Protein AF-A0A2T7C7E3-F1 (afdb_monomer_lite)

Radius of gyration: 29.99 Å; chains: 1; bounding box: 92×59×77 Å

pLDDT: mean 74.8, std 21.75, range [28.34, 97.62]

Organism: NCBI:txid1504633

Sequence (245 aa):
MVKMVKMLQTGQTSFDSYLNELGKYYRGESRYNRLRNGQIAAVQDFQEPYPTPASTESLGLAFMELLNRYVYPQIQGRAKFTLQFKLKTDDDITDITLTKAIMLTYADGTLIPKELIFQEIYKAVMAQAENYGDSEVLAVCVRSYSDGCLDMNIVRFPTKEESDLSIKNTFYKYYQINNLKDASWSKNQTKKARYNTYITKDTQVLKNKTKFMVADLETIPYKIGENDENKRHSERKACGLRSPE

Foldseek 3Di:
DVPVLVCVVVVNDDPVVLVVVLVQFFDDDKDKDDDPAQKIKIKTFGDPVFDFLLVLVSLLLQVLLRCQQPNVLWADAWKWKWKWFQWDDPPDTDIDTQDDIGTQADNRRHGDQVLVVSVVSSVSSVVVCVVGVPIGGRMMMMMMGHNGTDDPVPGDGDDPVRSSVVSSVSVVVNSVVVVVVVPDVPPPCPPPDPDDPDDDDDPDDDDDDDDDDDDDPDDDDDDDDDDDDDDDDDDDDDDDDDDDD

Structure (mmCIF, N/CA/C/O backbone):
data_AF-A0A2T7C7E3-F1
#
_entry.id   AF-A0A2T7C7E3-F1
#
loop_
_atom_site.group_PDB
_atom_site.id
_atom_site.type_symbol
_atom_site.label_atom_id
_atom_site.label_alt_id
_atom_site.label_comp_id
_atom_site.label_asym_id
_atom_site.label_entity_id
_atom_site.label_seq_id
_atom_site.pdbx_PDB_ins_code
_atom_site.Cartn_x
_atom_site.Cartn_y
_atom_site.Cartn_z
_atom_site.occupancy
_atom_site.B_iso_or_equiv
_atom_site.auth_seq_id
_atom_site.auth_comp_id
_atom_site.auth_asym_id
_atom_site.auth_atom_id
_atom_site.pdbx_PDB_model_num
ATOM 1 N N . MET A 1 1 ? 15.070 -3.975 3.755 1.00 50.47 1 MET A N 1
ATOM 2 C CA . MET A 1 1 ? 15.102 -3.898 5.231 1.00 50.47 1 MET A CA 1
ATOM 3 C C . MET A 1 1 ? 16.477 -3.492 5.749 1.00 50.47 1 MET A C 1
ATOM 5 O O . MET A 1 1 ? 16.561 -2.484 6.428 1.00 50.47 1 MET A O 1
ATOM 9 N N . VAL A 1 2 ? 17.567 -4.205 5.420 1.00 51.56 2 VAL A N 1
ATOM 10 C CA . VAL A 1 2 ? 18.915 -3.917 5.973 1.00 51.56 2 VAL A CA 1
ATOM 11 C C . VAL A 1 2 ? 19.434 -2.506 5.634 1.00 51.56 2 VAL A C 1
ATOM 13 O O . VAL A 1 2 ? 20.201 -1.955 6.417 1.00 51.56 2 VAL A O 1
ATOM 16 N N . LYS A 1 3 ? 19.017 -1.897 4.512 1.00 53.72 3 LYS A N 1
ATOM 17 C CA . LYS A 1 3 ? 19.535 -0.596 4.048 1.00 53.72 3 LYS A CA 1
ATOM 18 C C . LYS A 1 3 ? 18.877 0.598 4.763 1.00 53.72 3 LYS A C 1
ATOM 20 O O . LYS A 1 3 ? 19.600 1.316 5.444 1.00 53.72 3 LYS A O 1
ATOM 25 N N . MET A 1 4 ? 17.543 0.751 4.733 1.00 53.50 4 MET A N 1
ATOM 26 C CA . MET A 1 4 ? 16.830 1.791 5.513 1.00 53.50 4 MET A CA 1
ATOM 27 C C . MET A 1 4 ? 17.072 1.687 7.017 1.00 53.50 4 MET A C 1
ATOM 29 O O . MET A 1 4 ? 17.290 2.696 7.684 1.00 53.50 4 MET A O 1
ATOM 33 N N . VAL A 1 5 ? 17.043 0.462 7.553 1.00 52.06 5 VAL A N 1
ATOM 34 C CA . VAL A 1 5 ? 17.224 0.214 8.989 1.00 52.06 5 VAL A CA 1
ATOM 35 C C . VAL A 1 5 ? 18.623 0.623 9.437 1.00 52.06 5 VAL A C 1
ATOM 37 O O . VAL A 1 5 ? 18.745 1.361 10.411 1.00 52.06 5 VAL A O 1
ATOM 40 N N . LYS A 1 6 ? 19.673 0.234 8.698 1.00 52.06 6 LYS A N 1
ATOM 41 C CA . LYS A 1 6 ? 21.035 0.688 9.007 1.00 52.06 6 LYS A CA 1
ATOM 42 C C . LYS A 1 6 ? 21.170 2.199 8.866 1.00 52.06 6 LYS A C 1
ATOM 44 O O . LYS A 1 6 ? 21.780 2.810 9.727 1.00 52.06 6 LYS A O 1
ATOM 49 N N . MET A 1 7 ? 20.585 2.804 7.832 1.00 51.22 7 MET A N 1
ATOM 50 C CA . MET A 1 7 ? 20.757 4.234 7.556 1.00 51.22 7 MET A CA 1
ATOM 51 C C . MET A 1 7 ? 20.043 5.158 8.558 1.00 51.22 7 MET A C 1
ATOM 53 O O . MET A 1 7 ? 20.557 6.238 8.855 1.00 51.22 7 MET A O 1
ATOM 57 N N . LEU A 1 8 ? 18.906 4.732 9.122 1.00 50.78 8 LEU A N 1
ATOM 58 C CA . LEU A 1 8 ? 18.228 5.451 10.209 1.00 50.78 8 LEU A CA 1
ATOM 59 C C . LEU A 1 8 ? 18.918 5.242 11.566 1.00 50.78 8 LEU A C 1
ATOM 61 O O . LEU A 1 8 ? 18.960 6.170 12.369 1.00 50.78 8 LEU A O 1
ATOM 65 N N . GLN A 1 9 ? 19.494 4.058 11.813 1.00 51.75 9 GLN A N 1
ATOM 66 C CA . GLN A 1 9 ? 20.306 3.782 13.009 1.00 51.75 9 GLN A CA 1
ATOM 67 C C . GLN A 1 9 ? 21.630 4.557 13.013 1.00 51.75 9 GLN A C 1
ATOM 69 O O . GLN A 1 9 ? 22.079 4.994 14.069 1.00 51.75 9 GLN A O 1
ATOM 74 N N . THR A 1 10 ? 22.256 4.741 11.846 1.00 49.16 10 THR A N 1
ATOM 75 C CA . THR A 1 10 ? 23.523 5.476 11.703 1.00 49.16 10 THR A CA 1
ATOM 76 C C . THR A 1 10 ? 23.340 6.989 11.571 1.00 49.16 10 THR A C 1
ATOM 78 O O . THR A 1 10 ? 24.331 7.702 11.439 1.00 49.16 10 THR A O 1
ATOM 81 N N . GLY A 1 11 ? 22.097 7.495 11.581 1.00 51.12 11 GLY A N 1
ATOM 82 C CA . GLY A 1 11 ? 21.799 8.915 11.365 1.00 51.12 11 GLY A CA 1
ATOM 83 C C . GLY A 1 11 ? 22.206 9.433 9.978 1.00 51.12 11 GLY A C 1
ATOM 84 O O . GLY A 1 11 ? 22.325 10.640 9.791 1.00 51.12 11 GLY A O 1
ATOM 85 N N . GLN A 1 12 ? 22.450 8.539 9.010 1.00 45.25 12 GLN A N 1
ATOM 86 C CA . GLN A 1 12 ? 23.032 8.881 7.706 1.00 45.25 12 GLN A CA 1
ATOM 87 C C . GLN A 1 12 ? 22.008 9.383 6.678 1.00 45.25 12 GLN A C 1
ATOM 89 O O . GLN A 1 12 ? 22.399 10.095 5.759 1.00 45.25 12 GLN A O 1
ATOM 94 N N . THR A 1 13 ? 20.718 9.049 6.805 1.00 54.81 13 THR A N 1
ATOM 95 C CA . THR A 1 13 ? 19.634 9.638 5.985 1.00 54.81 13 THR A CA 1
ATOM 96 C C . THR A 1 13 ? 18.348 9.780 6.799 1.00 54.81 13 THR A C 1
ATOM 98 O O . THR A 1 13 ? 17.980 8.888 7.563 1.00 54.81 13 THR A O 1
ATOM 101 N N . SER A 1 14 ? 17.656 10.914 6.660 1.00 69.75 14 SER A N 1
ATOM 102 C CA . SER A 1 14 ? 16.354 11.138 7.298 1.00 69.75 14 SER A CA 1
ATOM 103 C C . SER A 1 14 ? 15.246 10.393 6.542 1.00 69.75 14 SER A C 1
ATOM 105 O O . SER A 1 14 ? 15.337 10.190 5.333 1.00 69.75 14 SER A O 1
ATOM 107 N N . PHE A 1 15 ? 14.162 10.010 7.226 1.00 77.94 15 PHE A N 1
ATOM 108 C CA . PHE A 1 15 ? 12.955 9.464 6.579 1.00 77.94 15 PHE A CA 1
ATOM 109 C C . PHE A 1 15 ? 12.428 10.391 5.467 1.00 77.94 15 PHE A C 1
ATOM 111 O O . PHE A 1 15 ? 11.947 9.935 4.434 1.00 77.94 15 PHE A O 1
ATOM 118 N N . ASP A 1 16 ? 12.612 11.697 5.646 1.00 79.31 16 ASP A N 1
ATOM 119 C CA . ASP A 1 16 ? 12.246 12.718 4.667 1.00 79.31 16 ASP A CA 1
ATOM 120 C C . ASP A 1 16 ? 13.060 12.573 3.365 1.00 79.31 16 ASP A C 1
ATOM 122 O O . ASP A 1 16 ? 12.535 12.794 2.279 1.00 79.31 16 ASP A O 1
ATOM 126 N N . SER A 1 17 ? 14.310 12.098 3.441 1.00 77.75 17 SER A N 1
ATOM 127 C CA . SER A 1 17 ? 15.094 11.735 2.255 1.00 77.75 17 SER A CA 1
ATOM 128 C C . SER A 1 17 ? 14.440 10.604 1.463 1.00 77.75 17 SER A C 1
ATOM 130 O O . SER A 1 17 ? 14.463 10.641 0.240 1.00 77.75 17 SER A O 1
ATOM 132 N N . TYR A 1 18 ? 13.842 9.613 2.129 1.00 78.81 18 TYR A N 1
ATOM 133 C CA . TYR A 1 18 ? 13.164 8.506 1.449 1.00 78.81 18 TYR A CA 1
ATOM 134 C C . TYR A 1 18 ? 11.870 8.944 0.773 1.00 78.81 18 TYR A C 1
ATOM 136 O O . TYR A 1 18 ? 11.603 8.513 -0.346 1.00 78.81 18 TYR A O 1
ATOM 144 N N . LEU A 1 19 ? 11.099 9.824 1.416 1.00 83.56 19 LEU A N 1
ATOM 145 C CA . LEU A 1 19 ? 9.931 10.440 0.784 1.00 83.56 19 LEU A CA 1
ATOM 146 C C . LEU A 1 19 ? 10.335 11.301 -0.419 1.00 83.56 19 LEU A C 1
ATOM 148 O O . LEU A 1 19 ? 9.686 11.241 -1.461 1.00 83.56 19 LEU A O 1
ATOM 152 N N . ASN A 1 20 ? 11.440 12.042 -0.312 1.00 84.44 20 ASN A N 1
ATOM 153 C CA . ASN A 1 20 ? 11.970 12.828 -1.425 1.00 84.44 20 ASN A CA 1
ATOM 154 C C . ASN A 1 20 ? 12.434 11.943 -2.587 1.00 84.44 20 ASN A C 1
ATOM 156 O O . ASN A 1 20 ? 12.110 12.242 -3.733 1.00 84.44 20 ASN A O 1
ATOM 160 N N . GLU A 1 21 ? 13.157 10.850 -2.317 1.00 82.44 21 GLU A N 1
ATOM 161 C CA . GLU A 1 21 ? 13.542 9.885 -3.357 1.00 82.44 21 GLU A CA 1
ATOM 162 C C . GLU A 1 21 ? 12.315 9.232 -3.998 1.00 82.44 21 GLU A C 1
ATOM 164 O O . GLU A 1 21 ? 12.243 9.143 -5.220 1.00 82.44 21 GLU A O 1
ATOM 169 N N . LEU A 1 22 ? 11.323 8.827 -3.199 1.00 86.38 22 LEU A N 1
ATOM 170 C CA . LEU A 1 22 ? 10.067 8.279 -3.706 1.00 86.38 22 LEU A CA 1
ATOM 171 C C . LEU A 1 22 ? 9.352 9.269 -4.635 1.00 86.38 22 LEU A C 1
ATOM 173 O O . LEU A 1 22 ? 8.922 8.895 -5.724 1.00 86.38 22 LEU A O 1
ATOM 177 N N . GLY A 1 23 ? 9.291 10.542 -4.238 1.00 87.00 23 GLY A N 1
ATOM 178 C CA . GLY A 1 23 ? 8.657 11.603 -5.015 1.00 87.00 23 GLY A CA 1
ATOM 179 C C . GLY A 1 23 ? 9.285 11.835 -6.392 1.00 87.00 23 GLY A C 1
ATOM 180 O O . GLY A 1 23 ? 8.580 12.271 -7.298 1.00 87.00 23 GLY A O 1
ATOM 181 N N . LYS A 1 24 ? 10.567 11.501 -6.597 1.00 88.31 24 LYS A N 1
ATOM 182 C CA . LYS A 1 24 ? 11.218 11.600 -7.920 1.00 88.31 24 LYS A CA 1
ATOM 183 C C . LYS A 1 24 ? 10.641 10.611 -8.932 1.00 88.31 24 LYS A C 1
ATOM 185 O O . LYS A 1 24 ? 10.598 10.920 -10.122 1.00 88.31 24 LYS A O 1
ATOM 190 N N . TYR A 1 25 ? 10.181 9.454 -8.456 1.00 90.25 25 TYR A N 1
ATOM 191 C CA . TYR A 1 25 ? 9.569 8.429 -9.296 1.00 90.25 25 TYR A CA 1
ATOM 192 C C . TYR A 1 25 ? 8.145 8.784 -9.709 1.00 90.25 25 TYR A C 1
ATOM 194 O O . TYR A 1 25 ? 7.635 8.186 -10.647 1.00 90.25 25 TYR A O 1
ATOM 202 N N . TYR A 1 26 ? 7.462 9.699 -9.022 1.00 94.25 26 TYR A N 1
ATOM 203 C CA . TYR A 1 26 ? 6.041 9.939 -9.260 1.00 94.25 26 TYR A CA 1
ATOM 204 C C . TYR A 1 26 ? 5.795 10.702 -10.558 1.00 94.25 26 TYR A C 1
ATOM 206 O O . TYR A 1 26 ? 6.344 11.777 -10.795 1.00 94.25 26 TYR A O 1
ATOM 214 N N . ARG A 1 27 ? 4.881 10.172 -11.371 1.00 94.12 27 ARG A N 1
ATOM 215 C CA . ARG A 1 27 ? 4.326 10.872 -12.525 1.00 94.12 27 ARG A CA 1
ATOM 216 C C . ARG A 1 27 ? 3.068 11.626 -12.101 1.00 94.12 27 ARG A C 1
ATOM 218 O O . ARG A 1 27 ? 1.966 11.088 -12.158 1.00 94.12 27 ARG A O 1
ATOM 225 N N . GLY A 1 28 ? 3.242 12.885 -11.710 1.00 91.00 28 GLY A N 1
ATOM 226 C CA . GLY A 1 28 ? 2.135 13.744 -11.283 1.00 91.00 28 GLY A CA 1
ATOM 227 C C . GLY A 1 28 ? 1.479 13.287 -9.976 1.00 91.00 28 GLY A C 1
ATOM 228 O O . GLY A 1 28 ? 2.064 12.534 -9.196 1.00 91.00 28 GLY A O 1
ATOM 229 N N . GLU A 1 29 ? 0.265 13.780 -9.720 1.00 90.88 29 GLU A N 1
ATOM 230 C CA . GLU A 1 29 ? -0.493 13.420 -8.520 1.00 90.88 29 GLU A CA 1
ATOM 231 C C . GLU A 1 29 ? -1.140 12.036 -8.629 1.00 90.88 29 GLU A C 1
ATOM 233 O O . GLU A 1 29 ? -1.575 11.608 -9.702 1.00 90.88 29 GLU A O 1
ATOM 238 N N . SER A 1 30 ? -1.267 11.361 -7.485 1.00 94.19 30 SER A N 1
ATOM 239 C CA . SER A 1 30 ? -2.050 10.136 -7.386 1.00 94.19 30 SER A CA 1
ATOM 240 C C . SER A 1 30 ? -3.524 10.388 -7.694 1.00 94.19 30 SER A C 1
ATOM 242 O O . SER A 1 30 ? -4.089 11.464 -7.477 1.00 94.19 30 SER A O 1
ATOM 244 N N . ARG A 1 31 ? -4.165 9.352 -8.228 1.00 93.94 31 ARG A N 1
ATOM 245 C CA . ARG A 1 31 ? -5.553 9.385 -8.688 1.00 93.94 31 ARG A CA 1
ATOM 246 C C . ARG A 1 31 ? -6.356 8.354 -7.920 1.00 93.94 31 ARG A C 1
ATOM 248 O O . ARG A 1 31 ? 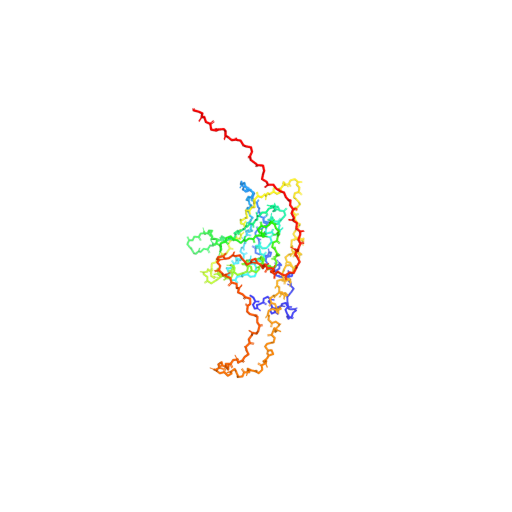-5.830 7.316 -7.524 1.00 93.94 31 ARG A O 1
ATOM 255 N N . TYR A 1 32 ? -7.647 8.597 -7.750 1.00 92.00 32 TYR A N 1
ATOM 256 C CA . TYR A 1 32 ? -8.554 7.598 -7.202 1.00 92.00 32 TYR A CA 1
ATOM 257 C C . TYR A 1 32 ? -9.906 7.656 -7.898 1.00 92.00 32 TYR A C 1
ATOM 259 O O . TYR A 1 32 ? -10.353 8.715 -8.329 1.00 92.00 32 TYR A O 1
ATOM 267 N N . ASN A 1 33 ? -10.558 6.502 -7.975 1.00 89.38 33 ASN A N 1
ATOM 268 C CA . ASN A 1 33 ? -11.890 6.334 -8.525 1.00 89.38 33 ASN A CA 1
ATOM 269 C C . ASN A 1 33 ? -12.740 5.547 -7.529 1.00 89.38 33 ASN A C 1
ATOM 271 O O . ASN A 1 33 ? -12.315 4.501 -7.028 1.00 89.38 33 ASN A O 1
ATOM 275 N N . ARG A 1 34 ? -13.962 6.018 -7.271 1.00 81.56 34 ARG A N 1
ATOM 276 C CA . ARG A 1 34 ? -14.981 5.199 -6.608 1.00 81.56 34 ARG A CA 1
ATOM 277 C C . ARG A 1 34 ? -15.624 4.276 -7.631 1.00 81.56 34 ARG A C 1
ATOM 279 O O . ARG A 1 34 ? -16.110 4.713 -8.671 1.00 81.56 34 ARG A O 1
ATOM 286 N N . LEU A 1 35 ? -15.632 2.997 -7.305 1.00 77.44 35 LEU A N 1
ATOM 287 C CA . LEU A 1 35 ? -16.398 1.981 -8.005 1.00 77.44 35 LEU A CA 1
ATOM 288 C C . LEU A 1 35 ? -17.730 1.781 -7.261 1.00 77.44 35 LEU A C 1
ATOM 290 O O . LEU A 1 35 ? -17.951 2.318 -6.172 1.00 77.44 35 LEU A O 1
ATOM 294 N N . ARG A 1 36 ? -18.663 1.031 -7.854 1.00 71.81 36 ARG A N 1
ATOM 295 C CA . ARG A 1 36 ? -19.955 0.755 -7.203 1.00 71.81 36 ARG A CA 1
ATOM 296 C C . ARG A 1 36 ? -19.743 -0.029 -5.897 1.00 71.81 36 ARG A C 1
ATOM 298 O O . ARG A 1 36 ? -18.830 -0.845 -5.809 1.00 71.81 36 ARG A O 1
ATOM 305 N N . ASN A 1 37 ? -20.631 0.179 -4.921 1.00 71.69 37 ASN A N 1
ATOM 306 C CA . ASN A 1 37 ? -20.744 -0.619 -3.689 1.00 71.69 37 ASN A CA 1
ATOM 307 C C . ASN A 1 37 ? -19.536 -0.532 -2.731 1.00 71.69 37 ASN A C 1
ATOM 309 O O . ASN A 1 37 ? -18.976 -1.556 -2.353 1.00 71.69 37 ASN A O 1
ATOM 313 N N . GLY A 1 38 ? -19.119 0.682 -2.348 1.00 77.56 38 GLY A N 1
ATOM 314 C CA . GLY A 1 38 ? -18.078 0.863 -1.319 1.00 77.56 38 GLY A CA 1
ATOM 315 C C . GLY A 1 38 ? -16.672 0.444 -1.760 1.00 77.56 38 GLY A C 1
ATOM 316 O O . GLY A 1 38 ? -15.802 0.186 -0.932 1.00 77.56 38 GLY A O 1
ATOM 317 N N . GLN A 1 39 ? -16.443 0.354 -3.070 1.00 88.69 39 GLN A N 1
ATOM 318 C CA . GLN A 1 39 ? -15.147 0.020 -3.644 1.00 88.69 39 GLN A CA 1
ATOM 319 C C . GLN A 1 39 ? -14.394 1.284 -4.059 1.00 88.69 39 GLN A C 1
ATOM 321 O O . GLN A 1 39 ? -14.957 2.175 -4.697 1.00 88.69 39 GLN A O 1
ATOM 326 N N . ILE A 1 40 ? -13.104 1.350 -3.743 1.00 91.06 40 ILE A N 1
ATOM 327 C CA . ILE A 1 40 ? -12.221 2.455 -4.132 1.00 91.06 40 ILE A CA 1
ATOM 328 C C . ILE A 1 40 ? -11.003 1.859 -4.829 1.00 91.06 40 ILE A C 1
ATOM 330 O O . ILE A 1 40 ? -10.414 0.897 -4.344 1.00 91.06 40 ILE A O 1
ATOM 334 N N . ALA A 1 41 ? -10.612 2.440 -5.957 1.00 93.81 41 ALA A N 1
ATOM 335 C CA . ALA A 1 41 ? -9.353 2.145 -6.623 1.00 93.81 41 ALA A CA 1
ATOM 336 C C . ALA A 1 41 ? -8.489 3.406 -6.613 1.00 93.81 41 ALA A C 1
ATOM 338 O O . ALA A 1 41 ? -8.874 4.410 -7.203 1.00 93.81 41 ALA A O 1
ATOM 339 N N . ALA A 1 42 ? -7.344 3.358 -5.943 1.00 95.75 42 ALA A N 1
ATOM 340 C CA . ALA A 1 42 ? -6.358 4.431 -5.911 1.00 95.75 42 ALA A CA 1
ATOM 341 C C . ALA A 1 42 ? -5.089 3.982 -6.642 1.00 95.75 42 ALA A C 1
ATOM 343 O O . ALA A 1 42 ? -4.707 2.815 -6.548 1.00 95.75 42 ALA A O 1
ATOM 344 N N . VAL A 1 43 ? -4.461 4.885 -7.390 1.00 97.56 43 VAL A N 1
ATOM 345 C CA . VAL A 1 43 ? -3.326 4.597 -8.273 1.00 97.56 43 VAL A CA 1
ATOM 346 C C . VAL A 1 43 ? -2.291 5.709 -8.160 1.00 97.56 43 VAL A C 1
ATOM 348 O O . VAL A 1 43 ? -2.643 6.890 -8.169 1.00 97.56 43 VAL A O 1
ATOM 351 N N . GLN A 1 44 ? -1.020 5.323 -8.099 1.00 97.38 44 GLN A N 1
ATOM 352 C CA . GLN A 1 44 ? 0.115 6.216 -8.306 1.00 97.38 44 GLN A CA 1
ATOM 353 C C . GLN A 1 44 ? 0.908 5.711 -9.509 1.00 97.38 44 GLN A C 1
ATOM 355 O O . GLN A 1 44 ? 1.434 4.597 -9.485 1.00 97.38 44 GLN A O 1
ATOM 360 N N . ASP A 1 45 ? 0.977 6.536 -10.551 1.00 97.44 45 ASP A N 1
ATOM 361 C CA . ASP A 1 45 ? 1.786 6.275 -11.738 1.00 97.44 45 ASP A CA 1
ATOM 362 C C . ASP A 1 45 ? 3.237 6.712 -11.496 1.00 97.44 45 ASP A C 1
ATOM 364 O O . ASP A 1 45 ? 3.498 7.700 -10.798 1.00 97.44 45 ASP A O 1
ATOM 368 N N . PHE A 1 46 ? 4.179 5.994 -12.101 1.00 97.00 46 PHE A N 1
ATOM 369 C CA . PHE A 1 46 ? 5.602 6.301 -12.045 1.00 97.00 46 PHE A CA 1
ATOM 370 C C . PHE A 1 46 ? 6.133 6.856 -13.375 1.00 97.00 46 PHE A C 1
ATOM 372 O O . PHE A 1 46 ? 5.502 6.758 -14.433 1.00 97.00 46 PHE A O 1
ATOM 379 N N . GLN A 1 47 ? 7.308 7.472 -13.318 1.00 95.06 47 GLN A N 1
ATOM 380 C CA . GLN A 1 47 ? 8.079 7.961 -14.456 1.00 95.06 47 GLN A CA 1
ATOM 381 C C . GLN A 1 47 ? 9.507 7.420 -14.416 1.00 95.06 47 GLN A C 1
ATOM 383 O O . GLN A 1 47 ? 9.950 6.910 -13.392 1.00 95.06 47 GLN A O 1
ATOM 388 N N . GLU A 1 48 ? 10.211 7.548 -15.539 1.00 92.00 48 GLU A N 1
ATOM 389 C CA . GLU A 1 48 ? 11.595 7.105 -15.655 1.00 92.00 48 GLU A CA 1
ATOM 390 C C . GLU A 1 48 ? 12.543 7.922 -14.751 1.00 92.00 48 GLU A C 1
ATOM 392 O O . GLU A 1 48 ? 12.385 9.144 -14.655 1.00 92.00 48 GLU A O 1
ATOM 397 N N . PRO A 1 49 ? 13.546 7.278 -14.120 1.00 91.38 49 PRO A N 1
ATOM 398 C CA . PRO A 1 49 ? 13.785 5.830 -14.130 1.00 91.38 49 PRO A CA 1
ATOM 399 C C . PRO A 1 49 ? 12.708 5.092 -13.324 1.00 91.38 49 PRO A C 1
ATOM 401 O O . PRO A 1 49 ? 12.392 5.519 -12.225 1.00 91.38 49 PRO A O 1
ATOM 404 N N . TYR A 1 50 ? 12.137 4.003 -13.843 1.00 92.94 50 TYR A N 1
ATOM 405 C CA . TYR A 1 50 ? 11.075 3.282 -13.134 1.00 92.94 50 TYR A CA 1
ATOM 406 C C . TYR A 1 50 ? 11.625 2.532 -11.910 1.00 92.94 50 TYR A C 1
ATOM 408 O O . TYR A 1 50 ? 12.724 1.975 -11.979 1.00 92.94 50 TYR A O 1
ATOM 416 N N . PRO A 1 51 ? 10.883 2.472 -10.787 1.00 92.69 51 PRO A N 1
ATOM 417 C CA . PRO A 1 51 ? 11.269 1.608 -9.681 1.00 92.69 51 PRO A CA 1
ATOM 418 C C . PRO A 1 51 ? 11.137 0.140 -10.098 1.00 92.69 51 PRO A C 1
ATOM 420 O O . PRO A 1 51 ? 10.224 -0.224 -10.839 1.00 92.69 51 PRO A O 1
ATOM 423 N N . THR A 1 52 ? 12.012 -0.722 -9.587 1.00 91.88 52 THR A N 1
ATOM 424 C CA . THR A 1 52 ? 11.877 -2.175 -9.759 1.00 91.88 52 THR A CA 1
ATOM 425 C C . THR A 1 52 ? 11.188 -2.785 -8.540 1.00 91.88 52 THR A C 1
ATOM 427 O O . THR A 1 52 ? 11.186 -2.173 -7.465 1.00 91.88 52 THR A O 1
ATOM 430 N N . PRO A 1 53 ? 10.637 -4.009 -8.625 1.00 89.19 53 PRO A N 1
ATOM 431 C CA . PRO A 1 53 ? 10.093 -4.710 -7.465 1.00 89.19 53 PRO A CA 1
ATOM 432 C C . PRO A 1 53 ? 11.085 -4.843 -6.301 1.00 89.19 53 PRO A C 1
ATOM 434 O O . PRO A 1 53 ? 10.665 -4.886 -5.146 1.00 89.19 53 PRO A O 1
ATOM 437 N N . ALA A 1 54 ? 12.398 -4.814 -6.569 1.00 87.62 54 ALA A N 1
ATOM 438 C CA . ALA A 1 54 ? 13.441 -4.790 -5.542 1.00 87.62 54 ALA A CA 1
ATOM 439 C C . ALA A 1 54 ? 13.476 -3.489 -4.710 1.00 87.62 54 ALA A C 1
ATOM 441 O O . ALA A 1 54 ? 13.998 -3.488 -3.590 1.00 87.62 54 ALA A O 1
ATOM 442 N N . SER A 1 55 ? 12.876 -2.391 -5.188 1.00 87.94 55 SER A N 1
ATOM 443 C CA . SER A 1 55 ? 12.676 -1.130 -4.450 1.00 87.94 55 SER A CA 1
ATOM 444 C C . SER A 1 55 ? 11.563 -1.243 -3.393 1.00 87.94 55 SER A C 1
ATOM 446 O O . SER A 1 55 ? 10.679 -0.392 -3.290 1.00 87.94 55 SER A O 1
ATOM 448 N N . THR A 1 56 ? 11.603 -2.304 -2.585 1.00 88.06 56 THR A N 1
ATOM 449 C CA . THR A 1 56 ? 10.500 -2.731 -1.707 1.00 88.06 56 THR A CA 1
ATOM 450 C C . THR A 1 56 ? 10.073 -1.675 -0.695 1.00 88.06 56 THR A C 1
ATOM 452 O O . THR A 1 56 ? 8.893 -1.544 -0.383 1.00 88.06 56 THR A O 1
ATOM 455 N N . GLU A 1 57 ? 11.032 -0.892 -0.209 1.00 84.69 57 GLU A N 1
ATOM 456 C CA . GLU A 1 57 ? 10.815 0.208 0.729 1.00 84.69 57 GLU A CA 1
ATOM 457 C C . GLU A 1 57 ? 10.018 1.344 0.067 1.00 84.69 57 GLU A C 1
ATOM 459 O O . GLU A 1 57 ? 8.946 1.701 0.552 1.00 84.69 57 GLU A O 1
ATOM 464 N N . SER A 1 58 ? 10.479 1.841 -1.084 1.00 88.81 58 SER A N 1
ATOM 465 C CA . SER A 1 58 ? 9.802 2.883 -1.866 1.00 88.81 58 SER A CA 1
ATOM 466 C C . SER A 1 58 ? 8.394 2.460 -2.291 1.00 88.81 58 SER A C 1
ATOM 468 O O . SER A 1 58 ? 7.435 3.202 -2.087 1.00 88.81 58 SER A O 1
ATOM 470 N N . LEU A 1 59 ? 8.240 1.238 -2.808 1.00 93.00 59 LEU A N 1
ATOM 471 C CA . LEU A 1 59 ? 6.938 0.710 -3.227 1.00 93.00 59 LEU A CA 1
ATOM 472 C C . LEU A 1 59 ? 5.983 0.521 -2.039 1.00 93.00 59 LEU A C 1
ATOM 474 O O . LEU A 1 59 ? 4.798 0.838 -2.137 1.00 93.00 59 LEU A O 1
ATOM 478 N N . GLY A 1 60 ? 6.489 0.052 -0.893 1.00 92.88 60 GLY A N 1
ATOM 479 C CA . GLY A 1 60 ? 5.698 -0.069 0.332 1.00 92.88 60 GLY A CA 1
ATOM 480 C C . GLY A 1 60 ? 5.187 1.282 0.841 1.00 92.88 60 GLY A C 1
ATOM 481 O O . GLY A 1 60 ? 4.029 1.388 1.253 1.00 92.88 60 GLY A O 1
ATOM 482 N N . LEU A 1 61 ? 6.024 2.324 0.781 1.00 92.44 61 LEU A N 1
ATOM 483 C CA . LEU A 1 61 ? 5.632 3.691 1.134 1.00 92.44 61 LEU A CA 1
ATOM 484 C C . LEU A 1 61 ? 4.592 4.257 0.156 1.00 92.44 61 LEU A C 1
ATOM 486 O O . LEU A 1 61 ? 3.608 4.837 0.611 1.00 92.44 61 LEU A O 1
ATOM 490 N N . ALA A 1 62 ? 4.739 4.007 -1.149 1.00 95.00 62 ALA A N 1
ATOM 491 C CA . ALA A 1 62 ? 3.764 4.434 -2.156 1.00 95.00 62 ALA A CA 1
ATOM 492 C C . ALA A 1 62 ? 2.365 3.846 -1.896 1.00 95.00 62 ALA A C 1
ATOM 494 O O . ALA A 1 62 ? 1.357 4.551 -1.948 1.00 95.00 62 ALA A O 1
ATOM 495 N N . PHE A 1 63 ? 2.283 2.562 -1.529 1.00 96.50 63 PHE A N 1
ATOM 496 C CA . PHE A 1 63 ? 1.008 1.955 -1.134 1.00 96.50 63 PHE A CA 1
ATOM 497 C C . PHE A 1 63 ? 0.415 2.580 0.132 1.00 96.50 63 PHE A C 1
ATOM 499 O O . PHE A 1 63 ? -0.797 2.799 0.202 1.00 96.50 63 PHE A O 1
ATOM 506 N N . MET A 1 64 ? 1.249 2.882 1.131 1.00 95.62 64 MET A N 1
ATOM 507 C CA . MET A 1 64 ? 0.789 3.558 2.346 1.00 95.62 64 MET A CA 1
ATOM 508 C C . MET A 1 64 ? 0.281 4.971 2.075 1.00 95.62 64 MET A C 1
ATOM 510 O O . MET A 1 64 ? -0.686 5.389 2.714 1.00 95.62 64 MET A O 1
ATOM 514 N N . GLU A 1 65 ? 0.888 5.688 1.132 1.00 94.75 65 GLU A N 1
ATOM 515 C CA . GLU A 1 65 ? 0.408 6.997 0.693 1.00 94.75 65 GLU A CA 1
ATOM 516 C C . GLU A 1 65 ? -0.989 6.897 0.080 1.00 94.75 65 GLU A C 1
ATOM 518 O O . GLU A 1 65 ? -1.893 7.614 0.509 1.00 94.75 65 GLU A O 1
ATOM 523 N N . LEU A 1 66 ? -1.213 5.941 -0.830 1.00 96.06 66 LEU A N 1
ATOM 524 C CA . LEU A 1 66 ? -2.538 5.707 -1.413 1.00 96.06 66 LEU A CA 1
ATOM 525 C C . LEU A 1 66 ? -3.587 5.357 -0.348 1.00 96.06 66 LEU A C 1
ATOM 527 O O . LEU A 1 66 ? -4.714 5.861 -0.386 1.00 96.06 66 LEU A O 1
ATOM 531 N N . LEU A 1 67 ? -3.220 4.524 0.632 1.00 96.12 67 LEU A N 1
ATOM 532 C CA . LEU A 1 67 ? -4.1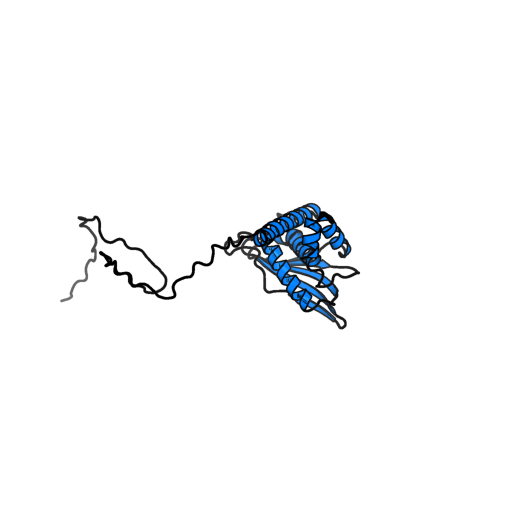10 4.178 1.739 1.00 96.12 67 LEU A CA 1
ATOM 533 C C . LEU A 1 67 ? -4.448 5.392 2.611 1.00 96.12 67 LEU A C 1
ATOM 535 O O . LEU A 1 67 ? -5.618 5.606 2.924 1.00 96.12 67 LEU A O 1
ATOM 539 N N . ASN A 1 68 ? -3.447 6.184 3.003 1.00 94.62 68 ASN A N 1
ATOM 540 C CA . ASN A 1 68 ? -3.625 7.374 3.841 1.00 94.62 68 ASN A CA 1
ATOM 541 C C . ASN A 1 68 ? -4.432 8.458 3.149 1.00 94.62 68 ASN A C 1
ATOM 543 O O . ASN A 1 68 ? -5.339 9.015 3.769 1.00 94.62 68 ASN A O 1
ATOM 547 N N . ARG A 1 69 ? -4.124 8.733 1.883 1.00 92.56 69 ARG A N 1
ATOM 548 C CA . ARG A 1 69 ? -4.739 9.835 1.155 1.00 92.56 69 ARG A CA 1
ATOM 549 C C . ARG A 1 69 ? -6.153 9.504 0.710 1.00 92.56 69 ARG A C 1
ATOM 551 O O . ARG A 1 69 ? -7.003 10.374 0.806 1.00 92.56 69 ARG A O 1
ATOM 558 N N . TYR A 1 70 ? -6.432 8.270 0.281 1.00 92.25 70 TYR A N 1
ATOM 559 C CA . TYR A 1 70 ? -7.719 7.957 -0.352 1.00 92.25 70 TYR A CA 1
ATOM 560 C C . TYR A 1 70 ? -8.550 6.912 0.378 1.00 92.25 70 TYR A C 1
ATOM 562 O O . TYR A 1 70 ? -9.771 7.019 0.364 1.00 92.25 70 TYR A O 1
ATOM 570 N N . VAL A 1 71 ? -7.945 5.909 1.012 1.00 92.69 71 VAL A N 1
ATOM 571 C CA . VAL A 1 71 ? -8.715 4.774 1.540 1.00 92.69 71 VAL A CA 1
ATOM 572 C C . VAL A 1 71 ? -9.185 5.034 2.967 1.00 92.69 71 VAL A C 1
ATOM 574 O O . VAL A 1 71 ? -10.389 5.121 3.189 1.00 92.69 71 VAL A O 1
ATOM 577 N N . TYR A 1 72 ? -8.271 5.224 3.924 1.00 92.69 72 TYR A N 1
ATOM 578 C CA . TYR A 1 72 ? -8.609 5.409 5.343 1.00 92.69 72 TYR A CA 1
ATOM 579 C C . TYR A 1 72 ? -9.671 6.484 5.628 1.00 92.69 72 TYR A C 1
ATOM 581 O O . TYR A 1 72 ? -10.535 6.211 6.460 1.00 92.69 72 TYR A O 1
ATOM 589 N N . PRO A 1 73 ? -9.679 7.657 4.960 1.00 90.31 73 PRO A N 1
ATOM 590 C CA . PRO A 1 73 ? -10.675 8.697 5.231 1.00 90.31 73 PRO A CA 1
ATOM 591 C C . PRO A 1 73 ? -12.121 8.293 4.912 1.00 90.31 73 PRO A C 1
ATOM 593 O O . PRO A 1 73 ? -13.047 8.963 5.351 1.00 90.31 73 P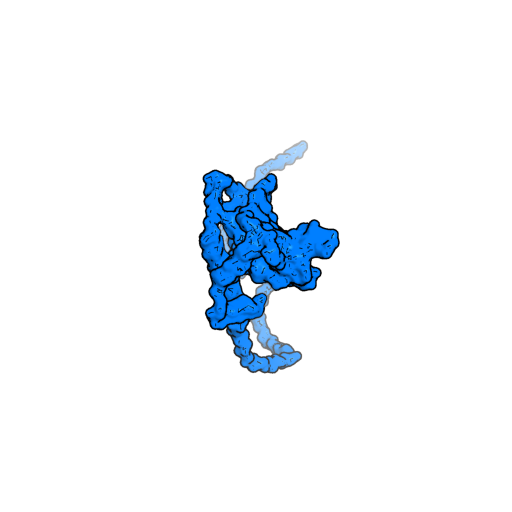RO A O 1
ATOM 596 N N . GLN A 1 74 ? -12.323 7.235 4.121 1.00 87.38 74 GLN A N 1
ATOM 597 C CA . GLN A 1 74 ? -13.626 6.874 3.557 1.00 87.38 74 GLN A CA 1
ATOM 598 C C . GLN A 1 74 ? -14.223 5.588 4.148 1.00 87.38 74 GLN A C 1
ATOM 600 O O . GLN A 1 74 ? -15.378 5.269 3.853 1.00 87.38 74 GLN A O 1
ATOM 605 N N . ILE A 1 75 ? -13.448 4.825 4.927 1.00 88.06 75 ILE A N 1
ATOM 606 C CA . ILE A 1 75 ? -13.845 3.493 5.402 1.00 88.06 75 ILE A CA 1
ATOM 607 C C . ILE A 1 75 ? -14.967 3.596 6.433 1.00 88.06 75 ILE A C 1
ATOM 609 O O . ILE A 1 75 ? -14.865 4.340 7.406 1.00 88.06 75 ILE A O 1
ATOM 613 N N . GLN A 1 76 ? -15.987 2.754 6.269 1.00 85.62 76 GLN A N 1
ATOM 614 C CA . GLN A 1 76 ? -16.994 2.495 7.288 1.00 85.62 76 GLN A CA 1
ATOM 615 C C . GLN A 1 76 ? -17.307 0.993 7.349 1.00 85.62 76 GLN A C 1
ATOM 617 O O . GLN A 1 76 ? -17.410 0.321 6.322 1.00 85.62 76 GLN A O 1
ATOM 622 N N . GLY A 1 77 ? -17.471 0.455 8.559 1.00 88.62 77 GLY A N 1
ATOM 623 C CA . GLY A 1 77 ? -17.712 -0.976 8.758 1.00 88.62 77 GLY A CA 1
ATOM 624 C C . GLY A 1 77 ? -16.481 -1.824 8.435 1.00 88.62 77 GLY A C 1
ATOM 625 O O . GLY A 1 77 ? -15.349 -1.370 8.602 1.00 88.62 77 GLY A O 1
ATOM 626 N N . ARG A 1 78 ? -16.686 -3.071 7.993 1.00 92.00 78 ARG A N 1
ATOM 627 C CA . ARG A 1 78 ? -15.558 -3.948 7.667 1.00 92.00 78 ARG A CA 1
ATOM 628 C C . ARG A 1 78 ? -14.927 -3.531 6.351 1.00 92.00 78 ARG A C 1
ATOM 630 O O . ARG A 1 78 ? -15.637 -3.290 5.378 1.00 92.00 78 ARG A O 1
ATOM 637 N N . ALA A 1 79 ? -13.600 -3.514 6.304 1.00 93.69 79 ALA A N 1
ATOM 638 C CA . ALA A 1 79 ? -12.860 -3.170 5.103 1.00 93.69 79 ALA A CA 1
ATOM 639 C C . ALA A 1 79 ? -11.647 -4.064 4.868 1.00 93.69 79 ALA A C 1
ATOM 641 O O . ALA A 1 79 ? -10.999 -4.560 5.794 1.00 93.69 79 ALA A O 1
ATOM 642 N N . LYS A 1 80 ? -11.327 -4.234 3.588 1.00 95.75 80 LYS A N 1
ATOM 643 C CA . LYS A 1 80 ? -10.153 -4.956 3.097 1.00 95.75 80 LYS A CA 1
ATOM 644 C C . LYS A 1 80 ? -9.651 -4.331 1.805 1.00 95.75 80 LYS A C 1
ATOM 646 O O . LYS A 1 80 ? -10.373 -3.582 1.151 1.00 95.75 80 LYS A O 1
ATOM 651 N N . PHE A 1 81 ? -8.429 -4.655 1.414 1.00 96.06 81 PHE A N 1
ATOM 652 C CA . PHE A 1 81 ? -7.814 -4.131 0.203 1.00 96.06 81 PHE A CA 1
ATOM 653 C C . PHE A 1 81 ? -6.881 -5.136 -0.448 1.00 96.06 81 PHE A C 1
ATOM 655 O O . PHE A 1 81 ? -6.435 -6.097 0.169 1.00 96.06 81 PHE A O 1
ATOM 662 N N . THR A 1 82 ? -6.586 -4.897 -1.714 1.00 96.94 82 THR A N 1
ATOM 663 C CA . THR A 1 82 ? -5.596 -5.633 -2.494 1.00 96.94 82 THR A CA 1
ATOM 664 C C . THR A 1 82 ? -4.550 -4.663 -3.015 1.00 96.94 82 THR A C 1
ATOM 666 O O . THR A 1 82 ? -4.831 -3.479 -3.222 1.00 96.94 82 THR A O 1
ATOM 669 N N . LEU A 1 83 ? -3.344 -5.186 -3.198 1.00 97.31 83 LEU A N 1
ATOM 670 C CA . LEU A 1 83 ? -2.200 -4.473 -3.743 1.00 97.31 83 LEU A CA 1
ATOM 671 C C . LEU A 1 83 ? -1.960 -4.950 -5.165 1.00 97.31 83 LEU A C 1
ATOM 673 O O . LEU A 1 83 ? -1.976 -6.160 -5.409 1.00 97.31 83 LEU A O 1
ATOM 677 N N . GLN A 1 84 ? -1.715 -4.020 -6.076 1.00 96.44 84 GLN A N 1
ATOM 678 C CA . GLN A 1 84 ? -1.445 -4.326 -7.470 1.00 96.44 84 GLN A CA 1
ATOM 679 C C . GLN A 1 84 ? -0.232 -3.554 -7.975 1.00 96.44 84 GLN A C 1
ATOM 681 O O . GLN A 1 84 ? -0.047 -2.384 -7.629 1.00 96.44 84 GLN A O 1
ATOM 686 N N . PHE A 1 85 ? 0.562 -4.210 -8.814 1.00 95.50 85 PHE A N 1
ATOM 687 C CA . PHE A 1 85 ? 1.543 -3.550 -9.666 1.00 95.50 85 PHE A CA 1
ATOM 688 C C . PHE A 1 85 ? 1.052 -3.564 -11.096 1.00 95.50 85 PHE A C 1
ATOM 690 O O . PHE A 1 85 ? 0.525 -4.573 -11.557 1.00 95.50 85 PHE A O 1
ATOM 697 N N . LYS A 1 86 ? 1.310 -2.467 -11.797 1.00 96.06 86 LYS A N 1
ATOM 698 C CA . LYS A 1 86 ? 1.379 -2.473 -13.249 1.00 96.06 86 LYS A CA 1
ATOM 699 C C . LYS A 1 86 ? 2.839 -2.651 -13.626 1.00 96.06 86 LYS A C 1
ATOM 701 O O . LYS A 1 86 ? 3.635 -1.736 -13.413 1.00 96.06 86 LYS A O 1
ATOM 706 N N . LEU A 1 87 ? 3.191 -3.835 -14.105 1.00 94.06 87 LEU A N 1
ATOM 707 C CA . LEU A 1 87 ? 4.552 -4.172 -14.503 1.00 94.06 87 LEU A CA 1
ATOM 708 C C . LEU A 1 87 ? 4.716 -4.022 -16.006 1.00 94.06 87 LEU A C 1
ATOM 710 O O . LEU A 1 87 ? 3.783 -4.285 -16.763 1.00 94.06 87 LEU A O 1
ATOM 714 N N . LYS A 1 88 ? 5.919 -3.643 -16.416 1.00 90.19 88 LYS A N 1
ATOM 715 C CA . LYS A 1 88 ? 6.402 -3.780 -17.782 1.00 90.19 88 LYS A CA 1
ATOM 716 C C . LYS A 1 88 ? 7.518 -4.817 -17.782 1.00 90.19 88 LYS A C 1
ATOM 718 O O . LYS A 1 88 ? 8.513 -4.668 -17.069 1.00 90.19 88 LYS A O 1
ATOM 723 N N . THR A 1 89 ? 7.295 -5.878 -18.542 1.00 80.56 89 THR A N 1
ATOM 724 C CA . THR A 1 89 ? 8.311 -6.862 -18.917 1.00 80.56 89 THR A CA 1
ATOM 725 C C . THR A 1 89 ? 8.743 -6.587 -20.359 1.00 80.56 89 THR A C 1
ATOM 727 O O . THR A 1 89 ? 8.204 -5.685 -21.003 1.00 80.56 89 THR A O 1
ATOM 730 N N . ASP A 1 90 ? 9.719 -7.336 -20.869 1.00 78.38 90 ASP A N 1
ATOM 731 C CA . ASP A 1 90 ? 10.234 -7.141 -22.233 1.00 78.38 90 ASP A CA 1
ATOM 732 C C . ASP A 1 90 ? 9.144 -7.284 -23.312 1.00 78.38 90 ASP A C 1
ATOM 734 O O . ASP A 1 90 ? 9.204 -6.615 -24.343 1.00 78.38 90 ASP A O 1
ATOM 738 N N . ASP A 1 91 ? 8.115 -8.094 -23.041 1.00 74.81 91 ASP A N 1
ATOM 739 C CA . ASP A 1 91 ? 7.104 -8.483 -24.026 1.00 74.81 91 ASP A CA 1
ATOM 740 C C . ASP A 1 91 ? 5.709 -7.877 -23.785 1.00 74.81 91 ASP A C 1
ATOM 742 O O . ASP A 1 91 ? 4.889 -7.876 -24.705 1.00 74.81 91 ASP A O 1
ATOM 746 N N . ASP A 1 92 ? 5.398 -7.382 -22.577 1.00 87.75 92 ASP A N 1
ATOM 747 C CA . ASP A 1 92 ? 4.040 -6.922 -22.251 1.00 87.75 92 ASP A CA 1
ATOM 748 C C . ASP A 1 92 ? 3.965 -5.962 -21.045 1.00 87.75 92 ASP A C 1
ATOM 750 O O . ASP A 1 92 ? 4.889 -5.819 -20.239 1.00 87.75 92 ASP A O 1
ATOM 754 N N . ILE A 1 93 ? 2.808 -5.314 -20.900 1.00 92.75 93 ILE A N 1
ATOM 755 C CA . ILE A 1 93 ? 2.414 -4.551 -19.719 1.00 92.75 93 ILE A CA 1
ATOM 756 C C . ILE A 1 93 ? 1.252 -5.273 -19.038 1.00 92.75 93 ILE A C 1
ATOM 758 O O . ILE A 1 93 ? 0.136 -5.302 -19.551 1.00 92.75 93 ILE A O 1
ATOM 762 N N . THR A 1 94 ? 1.492 -5.803 -17.841 1.00 91.06 94 THR A N 1
ATOM 763 C CA . THR A 1 94 ? 0.506 -6.609 -17.107 1.00 91.06 94 THR A CA 1
ATOM 764 C C . THR A 1 94 ? 0.222 -6.038 -15.721 1.00 91.06 94 THR A C 1
ATOM 766 O O . THR A 1 94 ? 1.131 -5.642 -14.988 1.00 91.06 94 THR A O 1
ATOM 769 N N . ASP A 1 95 ? -1.053 -6.050 -15.330 1.00 92.50 95 ASP A N 1
ATOM 770 C CA . ASP A 1 95 ? -1.472 -5.778 -13.956 1.00 92.50 95 ASP A CA 1
ATOM 771 C C . ASP A 1 95 ? -1.420 -7.071 -13.127 1.00 92.50 95 ASP A C 1
ATOM 773 O O . ASP A 1 95 ? -2.178 -8.013 -13.369 1.00 92.50 95 ASP A O 1
ATOM 777 N N . ILE A 1 96 ? -0.564 -7.112 -12.107 1.00 92.62 96 ILE A N 1
ATOM 778 C CA . ILE A 1 96 ? -0.463 -8.242 -11.178 1.00 92.62 96 ILE A CA 1
ATOM 779 C C . ILE A 1 96 ? -1.010 -7.866 -9.804 1.00 92.62 96 ILE A C 1
ATOM 781 O O . ILE A 1 96 ? -0.782 -6.769 -9.300 1.00 92.62 96 ILE A O 1
ATOM 785 N N . THR A 1 97 ? -1.721 -8.791 -9.162 1.00 94.38 97 THR A N 1
ATOM 786 C CA . THR A 1 97 ? -2.156 -8.637 -7.765 1.00 94.38 97 THR A CA 1
ATOM 787 C C . THR A 1 97 ? -1.156 -9.334 -6.850 1.00 94.38 97 THR A C 1
ATOM 789 O O . THR A 1 97 ? -0.910 -10.527 -7.002 1.00 94.38 97 THR A O 1
ATOM 792 N N . LEU A 1 98 ? -0.577 -8.604 -5.893 1.00 91.25 98 LEU A N 1
ATOM 793 C CA . LEU A 1 98 ? 0.591 -9.074 -5.132 1.00 91.25 98 LEU A CA 1
ATOM 794 C C . LEU A 1 98 ? 0.251 -10.112 -4.061 1.00 91.25 98 LEU A C 1
ATOM 796 O O . LEU A 1 98 ? 1.108 -10.897 -3.664 1.00 91.25 98 LEU A O 1
ATOM 800 N N . THR A 1 99 ? -0.975 -10.081 -3.540 1.00 88.12 99 THR A N 1
ATOM 801 C CA . THR A 1 99 ? -1.406 -10.937 -2.433 1.00 88.12 99 THR A CA 1
ATOM 802 C C . THR A 1 99 ? -2.929 -11.054 -2.374 1.00 88.12 99 THR A C 1
ATOM 804 O O . THR A 1 99 ? -3.662 -10.303 -3.024 1.00 88.12 99 THR A O 1
ATOM 807 N N . LYS A 1 100 ? -3.415 -11.996 -1.560 1.00 91.44 100 LYS A N 1
ATOM 808 C CA . LYS A 1 100 ? -4.821 -12.050 -1.147 1.00 91.44 100 LYS A CA 1
ATOM 809 C C . LYS A 1 100 ? -5.205 -10.754 -0.431 1.00 91.44 100 LYS A C 1
ATOM 811 O O . LYS A 1 100 ? -4.355 -10.034 0.081 1.00 91.44 100 LYS A O 1
ATOM 816 N N . ALA A 1 101 ? -6.503 -10.471 -0.372 1.00 94.81 101 ALA A N 1
ATOM 817 C CA . ALA A 1 101 ? -6.984 -9.260 0.277 1.00 94.81 101 ALA A CA 1
ATOM 818 C C . ALA A 1 101 ? -6.499 -9.162 1.738 1.00 94.81 101 ALA A C 1
ATOM 820 O O . ALA A 1 101 ? -6.701 -10.086 2.527 1.00 94.81 101 ALA A O 1
ATOM 821 N N . ILE A 1 102 ? -5.891 -8.029 2.081 1.00 96.19 102 ILE A N 1
ATOM 822 C CA . ILE A 1 102 ? -5.439 -7.670 3.424 1.00 96.19 102 ILE A CA 1
ATOM 823 C C . ILE A 1 102 ? -6.593 -6.948 4.123 1.00 96.19 102 ILE A C 1
ATOM 825 O O . ILE A 1 102 ? -7.222 -6.061 3.547 1.00 96.19 102 ILE A O 1
ATOM 829 N N . MET A 1 103 ? -6.894 -7.323 5.363 1.00 96.56 103 MET A N 1
ATOM 830 C CA . MET A 1 103 ? -7.922 -6.648 6.158 1.00 96.56 103 MET A CA 1
ATOM 831 C C . MET A 1 103 ? -7.429 -5.269 6.612 1.00 96.56 103 MET A C 1
ATOM 833 O O . MET A 1 103 ? -6.286 -5.143 7.035 1.00 96.56 103 MET A O 1
ATOM 837 N N . LEU A 1 104 ? -8.289 -4.248 6.551 1.00 95.12 104 LEU A N 1
ATOM 838 C CA . LEU A 1 104 ? -8.046 -2.920 7.147 1.00 95.12 104 LEU A CA 1
ATOM 839 C C . LEU A 1 104 ? -8.703 -2.775 8.513 1.00 95.12 104 LEU A C 1
ATOM 841 O O . LEU A 1 104 ? -8.306 -1.920 9.300 1.00 95.12 104 LEU A O 1
ATOM 845 N N . THR A 1 105 ? -9.706 -3.600 8.790 1.00 95.19 105 THR A N 1
ATOM 846 C CA . THR A 1 105 ? -10.451 -3.590 10.041 1.00 95.19 105 THR A CA 1
ATOM 847 C C . THR A 1 105 ? -10.571 -4.997 10.603 1.00 95.19 105 THR A C 1
ATOM 849 O O . THR A 1 105 ? -10.585 -5.985 9.863 1.00 95.19 105 THR A O 1
ATOM 852 N N . TYR A 1 106 ? -10.747 -5.086 11.913 1.00 93.38 106 TYR A N 1
ATOM 853 C CA . TYR A 1 106 ? -11.213 -6.295 12.572 1.00 93.38 106 TYR A CA 1
ATOM 854 C C . TYR A 1 106 ? -12.686 -6.578 12.228 1.00 93.38 106 TYR A C 1
ATOM 856 O O . TYR A 1 106 ? -13.359 -5.816 11.524 1.00 93.38 106 TYR A O 1
ATOM 864 N N . ALA A 1 107 ? -13.193 -7.715 12.705 1.00 89.12 107 ALA A N 1
ATOM 865 C CA . ALA A 1 107 ? -14.558 -8.167 12.441 1.00 89.12 107 ALA A CA 1
ATOM 866 C C . ALA A 1 107 ? -15.639 -7.246 13.041 1.00 89.12 107 ALA A C 1
ATOM 868 O O . ALA A 1 107 ? -16.783 -7.274 12.594 1.00 89.12 107 ALA A O 1
ATOM 869 N N . ASP A 1 108 ? -15.303 -6.431 14.029 1.00 88.50 108 ASP A N 1
ATOM 870 C CA . ASP A 1 108 ? -16.181 -5.414 14.617 1.00 88.50 108 ASP A CA 1
ATOM 871 C C . ASP A 1 108 ? -16.154 -4.074 13.849 1.00 88.50 108 ASP A C 1
ATOM 873 O O . ASP A 1 108 ? -16.909 -3.166 14.178 1.00 88.50 108 ASP A O 1
ATOM 877 N N . GLY A 1 109 ? -15.314 -3.946 12.811 1.00 87.25 109 GLY A N 1
ATOM 878 C CA . GLY A 1 109 ? -15.112 -2.701 12.062 1.00 87.25 109 GLY A CA 1
ATOM 879 C C . GLY A 1 109 ? -14.033 -1.783 12.647 1.00 87.25 109 GLY A C 1
ATOM 880 O O . GLY A 1 109 ? -13.738 -0.746 12.055 1.00 87.25 109 GLY A O 1
ATOM 881 N N . THR A 1 110 ? -13.391 -2.161 13.757 1.00 92.94 110 THR A N 1
ATOM 882 C CA . THR A 1 110 ? -12.285 -1.396 14.346 1.00 92.94 110 THR A CA 1
ATOM 883 C C . THR A 1 110 ? -11.073 -1.412 13.414 1.00 92.94 110 THR A C 1
ATOM 885 O O . THR A 1 110 ? -10.676 -2.474 12.933 1.00 92.94 110 THR A O 1
ATOM 888 N N . LEU A 1 111 ? -10.457 -0.253 13.160 1.00 93.69 111 LEU A N 1
ATOM 889 C CA . LEU A 1 111 ? -9.275 -0.147 12.298 1.00 93.69 111 LEU A CA 1
ATOM 890 C C . LEU A 1 111 ? -8.085 -0.924 12.871 1.00 93.69 111 LEU A C 1
ATOM 892 O O . LEU A 1 111 ? -7.733 -0.799 14.045 1.00 93.69 111 LEU A O 1
ATOM 896 N N . ILE A 1 112 ? -7.425 -1.689 12.006 1.00 95.50 112 ILE A N 1
ATOM 897 C CA . ILE A 1 112 ? -6.155 -2.333 12.324 1.00 95.50 112 ILE A CA 1
ATOM 898 C C . ILE A 1 112 ? -5.064 -1.248 12.359 1.00 95.50 112 ILE A C 1
ATOM 900 O O . ILE A 1 112 ? -5.035 -0.383 11.477 1.00 95.50 112 ILE A O 1
ATOM 904 N N . PRO A 1 113 ? -4.149 -1.273 13.347 1.00 95.00 113 PRO A N 1
ATOM 905 C CA . PRO A 1 113 ? -3.052 -0.315 13.420 1.00 95.00 113 PRO A CA 1
ATOM 906 C C . PRO A 1 113 ? -2.227 -0.262 12.127 1.00 95.00 113 PRO A C 1
ATOM 908 O O . PRO A 1 113 ? -1.826 -1.294 11.580 1.00 95.00 113 PRO A O 1
ATOM 911 N N . LYS A 1 114 ? -1.949 0.955 11.643 1.00 94.94 114 LYS A N 1
ATOM 912 C CA . LYS A 1 114 ? -1.309 1.192 10.338 1.00 94.94 114 LYS A CA 1
ATOM 913 C C . LYS A 1 114 ? 0.067 0.540 10.226 1.00 94.94 114 LYS A C 1
ATOM 915 O O . LYS A 1 114 ? 0.465 0.141 9.140 1.00 94.94 114 LYS A O 1
ATOM 920 N N . GLU A 1 115 ? 0.790 0.411 11.331 1.00 92.44 115 GLU A N 1
ATOM 921 C CA . GLU A 1 115 ? 2.101 -0.232 11.389 1.00 92.44 115 GLU A CA 1
ATOM 922 C C . GLU A 1 115 ? 2.033 -1.743 11.131 1.00 92.44 115 GLU A C 1
ATOM 924 O O . GLU A 1 115 ? 2.941 -2.300 10.515 1.00 92.44 115 GLU A O 1
ATOM 929 N N . LEU A 1 116 ? 0.935 -2.397 11.522 1.00 93.00 116 LEU A N 1
ATOM 930 C CA . LEU A 1 116 ? 0.680 -3.800 11.186 1.00 93.00 116 LEU A CA 1
ATOM 931 C C . LEU A 1 116 ? 0.266 -3.935 9.719 1.00 93.00 116 LEU A C 1
ATOM 933 O O . LEU A 1 116 ? 0.717 -4.846 9.032 1.00 93.00 116 LEU A O 1
ATOM 937 N N . ILE A 1 117 ? -0.521 -2.984 9.208 1.00 96.00 117 ILE A N 1
ATOM 938 C CA . ILE A 1 117 ? -0.858 -2.922 7.780 1.00 96.00 117 ILE A CA 1
ATOM 939 C C . ILE A 1 117 ? 0.400 -2.734 6.928 1.00 96.00 117 ILE A C 1
ATOM 941 O O . ILE A 1 117 ? 0.601 -3.460 5.956 1.00 96.00 117 ILE A O 1
ATOM 945 N N . PHE A 1 118 ? 1.289 -1.823 7.324 1.00 93.88 118 PHE A N 1
ATOM 946 C CA . PHE A 1 118 ? 2.566 -1.617 6.648 1.00 93.88 118 PHE A CA 1
ATOM 947 C C . PHE A 1 118 ? 3.433 -2.879 6.671 1.00 93.88 118 PHE A C 1
ATOM 949 O O . PHE A 1 118 ? 4.071 -3.195 5.670 1.00 93.88 118 PHE A O 1
ATOM 956 N N . GLN A 1 119 ? 3.414 -3.647 7.766 1.00 92.06 119 GLN A N 1
ATOM 957 C CA . GLN A 1 119 ? 4.104 -4.934 7.829 1.00 92.06 119 GLN A CA 1
ATOM 958 C C . GLN A 1 119 ? 3.606 -5.921 6.765 1.00 92.06 119 GLN A C 1
ATOM 960 O O . GLN A 1 119 ? 4.424 -6.578 6.118 1.00 92.06 119 GLN A O 1
ATOM 965 N N . GLU A 1 120 ? 2.292 -6.035 6.586 1.00 94.38 120 GLU A N 1
ATOM 966 C CA . GLU A 1 120 ? 1.702 -6.942 5.596 1.00 94.38 120 GLU A CA 1
ATOM 967 C C . GLU A 1 120 ? 1.961 -6.470 4.160 1.00 94.38 120 GLU A C 1
ATOM 969 O O . GLU A 1 120 ? 2.316 -7.282 3.304 1.00 94.38 120 GLU A O 1
ATOM 974 N N . ILE A 1 121 ? 1.895 -5.157 3.908 1.00 94.94 121 ILE A N 1
ATOM 975 C CA . ILE A 1 121 ? 2.290 -4.565 2.620 1.00 94.94 121 ILE A CA 1
ATOM 976 C C . ILE A 1 121 ? 3.752 -4.883 2.319 1.00 94.94 121 ILE A C 1
ATOM 978 O O . ILE A 1 121 ? 4.069 -5.365 1.234 1.00 94.94 121 ILE A O 1
ATOM 982 N N . TYR A 1 122 ? 4.642 -4.658 3.286 1.00 91.25 122 TYR A N 1
ATOM 983 C CA . TYR A 1 122 ? 6.070 -4.885 3.108 1.00 91.25 122 TYR A CA 1
ATOM 984 C C . TYR A 1 122 ? 6.374 -6.344 2.752 1.00 91.25 122 TYR A C 1
ATOM 986 O O . TYR A 1 122 ? 7.120 -6.605 1.810 1.00 91.25 122 TYR A O 1
ATOM 994 N N . LYS A 1 123 ? 5.758 -7.301 3.459 1.00 90.75 123 LYS A N 1
ATOM 995 C CA . LYS A 1 123 ? 5.888 -8.734 3.148 1.00 90.75 123 LYS A CA 1
ATOM 996 C C . LYS A 1 123 ? 5.387 -9.061 1.742 1.00 90.75 123 LYS A C 1
ATOM 998 O O . LYS A 1 123 ? 6.066 -9.783 1.019 1.00 90.75 123 LYS A O 1
ATOM 1003 N N . ALA A 1 124 ? 4.226 -8.527 1.358 1.00 92.62 124 ALA A N 1
ATOM 1004 C CA . ALA A 1 124 ? 3.646 -8.767 0.040 1.00 92.62 124 ALA A CA 1
ATOM 1005 C C . ALA A 1 124 ? 4.544 -8.231 -1.082 1.00 92.62 124 ALA A C 1
ATOM 1007 O O . ALA A 1 124 ? 4.753 -8.920 -2.072 1.00 92.62 124 ALA A O 1
ATOM 1008 N N . VAL A 1 125 ? 5.115 -7.038 -0.913 1.00 92.00 125 VAL A N 1
ATOM 1009 C CA . VAL A 1 125 ? 6.037 -6.444 -1.890 1.00 92.00 125 VAL A CA 1
ATOM 1010 C C . VAL A 1 125 ? 7.356 -7.218 -1.957 1.00 92.00 125 VAL A C 1
ATOM 1012 O O . VAL A 1 125 ? 7.818 -7.537 -3.049 1.00 92.00 125 VAL A O 1
ATOM 1015 N N . MET A 1 126 ? 7.934 -7.579 -0.807 1.00 89.75 126 MET A N 1
ATOM 1016 C CA . MET A 1 126 ? 9.159 -8.388 -0.741 1.00 89.75 126 MET A CA 1
ATOM 1017 C C . MET A 1 126 ? 9.017 -9.724 -1.475 1.00 89.75 126 MET A C 1
ATOM 1019 O O . MET A 1 126 ? 9.911 -10.091 -2.226 1.00 89.75 126 MET A O 1
ATOM 1023 N N . ALA A 1 127 ? 7.884 -10.413 -1.318 1.00 89.06 127 ALA A N 1
ATOM 1024 C CA . ALA A 1 127 ? 7.633 -11.678 -2.011 1.00 89.06 127 ALA A CA 1
ATOM 1025 C C . ALA A 1 127 ? 7.610 -11.534 -3.545 1.00 89.06 127 ALA A C 1
ATOM 1027 O O . ALA A 1 127 ? 7.882 -12.490 -4.261 1.00 89.06 127 ALA A O 1
ATOM 1028 N N . GLN A 1 128 ? 7.285 -10.346 -4.064 1.00 84.56 128 GLN A N 1
ATOM 1029 C CA . GLN A 1 128 ? 7.232 -10.087 -5.506 1.00 84.56 128 GLN A CA 1
ATOM 1030 C C . GLN A 1 128 ? 8.575 -9.619 -6.067 1.00 84.56 128 GLN A C 1
ATOM 1032 O O . GLN A 1 128 ? 8.853 -9.856 -7.240 1.00 84.56 128 GLN A O 1
ATOM 1037 N N . ALA A 1 129 ? 9.434 -9.031 -5.228 1.00 83.81 129 ALA A N 1
ATOM 1038 C CA . ALA A 1 129 ? 10.814 -8.717 -5.588 1.00 83.81 129 ALA A CA 1
ATOM 1039 C C . ALA A 1 129 ? 11.604 -9.963 -6.014 1.00 83.81 129 ALA A C 1
ATOM 1041 O O . ALA A 1 129 ? 12.452 -9.874 -6.894 1.00 83.81 129 ALA A O 1
ATOM 1042 N N . GLU A 1 130 ? 11.303 -11.118 -5.417 1.00 79.94 130 GLU A N 1
ATOM 1043 C CA . GLU A 1 130 ? 11.937 -12.396 -5.759 1.00 79.94 130 GLU A CA 1
ATOM 1044 C C . GLU A 1 130 ? 11.493 -12.926 -7.133 1.00 79.94 130 GLU A C 1
ATOM 1046 O O . GLU A 1 130 ? 12.285 -13.556 -7.825 1.00 79.94 130 GLU A O 1
ATOM 1051 N N . ASN A 1 131 ? 10.253 -12.644 -7.549 1.00 82.88 131 ASN A N 1
ATOM 1052 C CA . ASN A 1 131 ? 9.679 -13.176 -8.792 1.00 82.88 131 ASN A CA 1
ATOM 1053 C C . ASN A 1 131 ? 9.892 -12.261 -10.007 1.00 82.88 131 ASN A C 1
ATOM 1055 O O . ASN A 1 131 ? 9.948 -12.748 -11.131 1.00 82.88 131 ASN A O 1
ATOM 1059 N N . TYR A 1 132 ? 9.981 -10.944 -9.789 1.00 82.81 132 TYR A N 1
ATOM 1060 C CA . TYR A 1 132 ? 9.979 -9.926 -10.849 1.00 82.81 132 TYR A CA 1
ATOM 1061 C C . TYR A 1 132 ? 11.111 -8.899 -10.683 1.00 82.81 132 TYR A C 1
ATOM 1063 O O . TYR A 1 132 ? 10.956 -7.744 -11.068 1.00 82.81 132 TYR A O 1
ATOM 1071 N N . GLY A 1 133 ? 12.232 -9.281 -10.064 1.00 77.19 133 GLY A N 1
ATOM 1072 C CA . GLY A 1 133 ? 13.289 -8.358 -9.622 1.00 77.19 133 GLY A CA 1
ATOM 1073 C C . GLY A 1 133 ? 13.812 -7.380 -10.684 1.00 77.19 133 GLY A C 1
ATOM 1074 O O . GLY A 1 133 ? 14.126 -6.241 -10.335 1.00 77.19 133 GLY A O 1
ATOM 1075 N N . ASP A 1 134 ? 13.823 -7.797 -11.952 1.00 83.00 134 ASP A N 1
ATOM 1076 C CA . ASP A 1 134 ? 14.332 -7.017 -13.089 1.00 83.00 134 ASP A CA 1
ATOM 1077 C C . ASP A 1 134 ? 13.236 -6.273 -13.878 1.00 83.00 134 ASP A C 1
ATOM 1079 O O . ASP A 1 134 ? 13.539 -5.513 -14.793 1.00 83.00 134 ASP A O 1
ATOM 1083 N N . SER A 1 135 ? 11.955 -6.468 -13.543 1.00 90.06 135 SER A N 1
ATOM 1084 C CA . SER A 1 135 ? 10.844 -5.794 -14.228 1.00 90.06 135 SER A CA 1
ATOM 1085 C C . SER A 1 135 ? 10.708 -4.330 -13.804 1.00 90.06 135 SER A C 1
ATOM 1087 O O . SER A 1 135 ? 11.039 -3.953 -12.678 1.00 90.06 135 SER A O 1
ATOM 1089 N N . GLU A 1 136 ? 10.140 -3.499 -14.678 1.00 93.75 136 GLU A N 1
ATOM 1090 C CA . GLU A 1 136 ? 9.843 -2.099 -14.365 1.00 93.75 136 GLU A CA 1
ATOM 1091 C C . GLU A 1 136 ? 8.436 -1.977 -13.764 1.00 93.75 136 GLU A C 1
ATOM 1093 O O . GLU A 1 136 ? 7.452 -2.451 -14.338 1.00 93.75 136 GLU A O 1
ATOM 1098 N N . VAL A 1 137 ? 8.306 -1.310 -12.615 1.00 95.31 137 VAL A N 1
ATOM 1099 C CA . VAL A 1 137 ? 7.002 -0.989 -12.021 1.00 95.31 137 VAL A CA 1
ATOM 1100 C C . VAL A 1 137 ? 6.530 0.351 -12.578 1.00 95.31 137 VAL A C 1
ATOM 1102 O O . VAL A 1 137 ? 7.030 1.411 -12.208 1.00 95.31 137 VAL A O 1
ATOM 1105 N N . LEU A 1 138 ? 5.524 0.315 -13.449 1.00 96.69 138 LEU A N 1
ATOM 1106 C CA . LEU A 1 138 ? 4.940 1.510 -14.059 1.00 96.69 138 LEU A CA 1
ATOM 1107 C C . LEU A 1 138 ? 3.953 2.225 -13.136 1.00 96.69 138 LEU A C 1
ATOM 1109 O O . LEU A 1 138 ? 3.793 3.440 -13.233 1.00 96.69 138 LEU A O 1
ATOM 1113 N N . ALA A 1 139 ? 3.259 1.482 -12.273 1.00 97.19 139 ALA A N 1
ATOM 1114 C CA . ALA A 1 139 ? 2.327 2.043 -11.302 1.00 97.19 139 ALA A CA 1
ATOM 1115 C C . ALA A 1 139 ? 2.100 1.093 -10.123 1.00 97.19 139 ALA A C 1
ATOM 1117 O O . ALA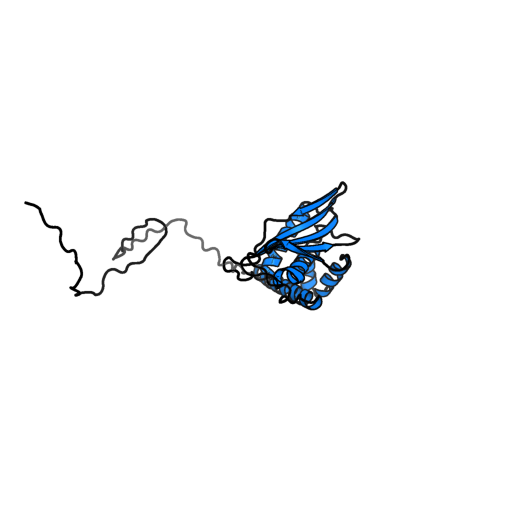 A 1 139 ? 2.191 -0.132 -10.259 1.00 97.19 139 ALA A O 1
ATOM 1118 N N . VAL A 1 140 ? 1.714 1.667 -8.984 1.00 97.62 140 VAL A N 1
ATOM 1119 C CA . VAL A 1 140 ? 1.109 0.930 -7.870 1.00 97.62 140 VAL A CA 1
ATOM 1120 C C . VAL A 1 140 ? -0.378 1.254 -7.765 1.00 97.62 140 VAL A C 1
ATOM 1122 O O . VAL A 1 140 ? -0.789 2.402 -7.937 1.00 97.62 140 VAL A O 1
ATOM 1125 N N . CYS A 1 141 ? -1.196 0.252 -7.450 1.00 97.31 141 CYS A N 1
ATOM 1126 C CA . CYS A 1 141 ? -2.629 0.427 -7.239 1.00 97.31 141 CYS A CA 1
ATOM 1127 C C . CYS A 1 141 ? -3.109 -0.269 -5.962 1.00 97.31 141 CYS A C 1
ATOM 1129 O O . CYS A 1 141 ? -2.767 -1.418 -5.681 1.00 97.31 141 CYS A O 1
ATOM 1131 N N . VAL A 1 142 ? -3.947 0.434 -5.202 1.00 96.94 142 VAL A N 1
ATOM 1132 C CA . VAL A 1 142 ? -4.723 -0.125 -4.097 1.00 96.94 142 VAL A CA 1
ATOM 1133 C C . VAL A 1 142 ? -6.175 -0.216 -4.529 1.00 96.94 142 VAL A C 1
ATOM 1135 O O . VAL A 1 142 ? -6.782 0.798 -4.871 1.00 96.94 142 VAL A O 1
ATOM 1138 N N . ARG A 1 143 ? -6.761 -1.411 -4.441 1.00 94.62 143 ARG A N 1
ATOM 1139 C CA . ARG A 1 143 ? -8.216 -1.580 -4.539 1.00 94.62 143 ARG A CA 1
ATOM 1140 C C . ARG A 1 143 ? -8.769 -1.986 -3.192 1.00 94.62 143 ARG A C 1
ATOM 1142 O O . ARG A 1 143 ? -8.456 -3.079 -2.718 1.00 94.62 143 ARG A O 1
ATOM 1149 N N . SER A 1 144 ? -9.574 -1.128 -2.584 1.00 94.19 144 SER A N 1
ATOM 1150 C CA . SER A 1 144 ? -10.252 -1.404 -1.324 1.00 94.19 144 SER A CA 1
ATOM 1151 C C . SER A 1 144 ? -11.737 -1.671 -1.526 1.00 94.19 144 SER A C 1
ATOM 1153 O O . SER A 1 144 ? -12.356 -1.237 -2.497 1.00 94.19 144 SER A O 1
ATOM 1155 N N . TYR A 1 145 ? -12.291 -2.420 -0.584 1.00 92.69 145 TYR A N 1
ATOM 1156 C CA . TYR A 1 145 ? -13.707 -2.699 -0.435 1.00 92.69 145 TYR A CA 1
ATOM 1157 C C . TYR A 1 145 ? -14.078 -2.465 1.025 1.00 92.69 145 TYR A C 1
ATOM 1159 O O . TYR A 1 145 ? -13.365 -2.945 1.916 1.00 92.69 145 TYR A O 1
ATOM 1167 N N . SER A 1 146 ? -15.195 -1.788 1.259 1.00 91.06 146 SER A N 1
ATOM 1168 C CA . SER A 1 146 ? -15.790 -1.637 2.581 1.00 91.06 146 SER A CA 1
ATOM 1169 C C . SER A 1 146 ? -17.301 -1.869 2.556 1.00 91.06 146 SER A C 1
ATOM 1171 O O . SER A 1 146 ? -17.972 -1.540 1.578 1.00 91.06 146 SER A O 1
ATOM 1173 N N . ASP A 1 147 ? -17.835 -2.429 3.645 1.00 86.56 147 ASP A N 1
ATOM 1174 C CA . ASP A 1 147 ? -19.276 -2.693 3.799 1.00 86.56 147 ASP A CA 1
ATOM 1175 C C . ASP A 1 147 ? -20.107 -1.397 3.797 1.00 86.56 147 ASP A C 1
ATOM 1177 O O . ASP A 1 147 ? -21.262 -1.391 3.374 1.00 86.56 147 ASP A O 1
ATOM 1181 N N . GLY A 1 148 ? -19.512 -0.288 4.241 1.00 76.69 148 GLY A N 1
ATOM 1182 C CA . GLY A 1 148 ? -20.050 1.061 4.104 1.00 76.69 148 GLY A CA 1
ATOM 1183 C C . GLY A 1 148 ? -18.976 2.030 3.618 1.00 76.69 148 GLY A C 1
ATOM 1184 O O . GLY A 1 148 ? -17.779 1.788 3.768 1.00 76.69 148 GLY A O 1
ATOM 1185 N N . CYS A 1 149 ? -19.388 3.151 3.039 1.00 73.62 149 CYS A N 1
ATOM 1186 C CA . CYS A 1 149 ? -18.470 4.211 2.640 1.00 73.62 149 CYS A CA 1
ATOM 1187 C C . CYS A 1 149 ? -19.083 5.563 2.988 1.00 73.62 149 CYS A C 1
ATOM 1189 O O . CYS A 1 149 ? -20.259 5.792 2.701 1.00 73.62 149 CYS A O 1
ATOM 1191 N N . LEU A 1 150 ? -18.289 6.441 3.600 1.00 71.75 150 LEU A N 1
ATOM 1192 C CA . LEU A 1 150 ? -18.747 7.776 3.979 1.00 71.75 150 LEU A CA 1
ATOM 1193 C C . LEU A 1 150 ? -19.135 8.605 2.743 1.00 71.75 150 LEU A C 1
ATOM 1195 O O . LEU A 1 150 ? -18.571 8.439 1.656 1.00 71.75 150 LEU A O 1
ATOM 1199 N N . ASP A 1 151 ? -20.092 9.519 2.908 1.00 68.81 151 ASP A N 1
ATOM 1200 C CA . ASP A 1 151 ? -20.443 10.488 1.866 1.00 68.81 151 ASP A CA 1
ATOM 1201 C C . ASP A 1 151 ? -19.244 11.411 1.574 1.00 68.81 151 ASP A C 1
ATOM 1203 O O . ASP A 1 151 ? -18.585 11.914 2.484 1.00 68.81 151 ASP A O 1
ATOM 1207 N N . MET A 1 152 ? -18.972 11.650 0.290 1.00 67.25 152 MET A N 1
ATOM 1208 C CA . MET A 1 152 ? -17.898 12.523 -0.194 1.00 67.25 152 MET A CA 1
ATOM 1209 C C . MET A 1 152 ? -18.044 13.965 0.281 1.00 67.25 152 MET A C 1
ATOM 1211 O O . MET A 1 152 ? -17.037 14.642 0.455 1.00 67.25 152 MET A O 1
ATOM 1215 N N . ASN A 1 153 ? -19.272 14.422 0.532 1.00 69.00 153 ASN A N 1
ATOM 1216 C CA . ASN A 1 153 ? -19.509 15.765 1.067 1.00 69.00 153 ASN A CA 1
ATOM 1217 C C . ASN A 1 153 ? -19.030 15.919 2.521 1.00 69.00 153 ASN A C 1
ATOM 1219 O O . ASN A 1 153 ? -18.921 17.035 3.022 1.00 69.00 153 ASN A O 1
ATOM 1223 N N . ILE A 1 154 ? -18.762 14.800 3.200 1.00 74.94 154 ILE A N 1
ATOM 1224 C CA . ILE A 1 154 ? -18.347 14.748 4.606 1.00 74.94 154 ILE A CA 1
ATOM 1225 C C . ILE A 1 154 ? -16.852 14.416 4.716 1.00 74.94 154 ILE A C 1
ATOM 1227 O O . ILE A 1 154 ? -16.186 14.833 5.665 1.00 74.94 154 ILE A O 1
ATOM 1231 N N . VAL A 1 155 ? -16.299 13.671 3.754 1.00 81.75 155 VAL A N 1
ATOM 1232 C CA . VAL A 1 155 ? -14.905 13.223 3.808 1.00 81.75 155 VAL A CA 1
ATOM 1233 C C . VAL A 1 155 ? -13.947 14.360 3.463 1.00 81.75 155 VAL A C 1
ATOM 1235 O O . VAL A 1 155 ? -13.872 14.825 2.328 1.00 81.75 155 VAL A O 1
ATOM 1238 N N . ARG A 1 156 ? -13.114 14.730 4.436 1.00 87.38 156 ARG A N 1
ATOM 1239 C CA . ARG A 1 156 ? -11.912 15.530 4.199 1.00 87.38 156 ARG A CA 1
ATOM 1240 C C . ARG A 1 156 ? -10.752 14.609 3.827 1.00 87.38 156 ARG A C 1
ATOM 1242 O O . ARG A 1 156 ? -10.331 13.781 4.636 1.00 87.38 156 ARG A O 1
ATOM 1249 N N . PHE A 1 157 ? -10.186 14.805 2.643 1.00 88.06 157 PHE A N 1
ATOM 1250 C CA . PHE A 1 157 ? -8.932 14.155 2.277 1.00 88.06 157 PHE A CA 1
ATOM 1251 C C . PHE A 1 157 ? -7.736 14.832 2.956 1.00 88.06 157 PHE A C 1
ATOM 1253 O O . PHE A 1 157 ? -7.679 16.065 2.972 1.00 88.06 157 PHE A O 1
ATOM 1260 N N . PRO A 1 158 ? -6.785 14.055 3.505 1.00 90.25 158 PRO A N 1
ATOM 1261 C CA . PRO A 1 158 ? -5.550 14.606 4.042 1.00 90.25 158 PRO A CA 1
ATOM 1262 C C . PRO A 1 158 ? -4.756 15.353 2.970 1.00 90.25 158 PRO A C 1
ATOM 1264 O O . PRO A 1 158 ? -4.736 14.940 1.803 1.00 90.25 158 PRO A O 1
ATOM 1267 N N . THR A 1 159 ? -4.062 16.418 3.370 1.00 89.38 159 THR A N 1
ATOM 1268 C CA . THR A 1 159 ? -3.045 17.029 2.502 1.00 89.38 159 THR A CA 1
ATOM 1269 C C . THR A 1 159 ? -1.844 16.096 2.355 1.00 89.38 159 THR A C 1
ATOM 1271 O O . THR A 1 159 ? -1.706 15.101 3.079 1.00 89.38 159 THR A O 1
ATOM 1274 N N . LYS A 1 160 ? -0.949 16.404 1.411 1.00 86.31 160 LYS A N 1
ATOM 1275 C CA . LYS A 1 160 ? 0.273 15.619 1.223 1.00 86.31 160 LYS A CA 1
ATOM 1276 C C . LYS A 1 160 ? 1.126 15.616 2.494 1.00 86.31 160 LYS A C 1
ATOM 1278 O O . LYS A 1 160 ? 1.542 14.557 2.940 1.00 86.31 160 LYS A O 1
ATOM 1283 N N . GLU A 1 161 ? 1.284 16.769 3.132 1.00 88.12 161 GLU A N 1
ATOM 1284 C CA . GLU A 1 161 ? 2.075 16.931 4.355 1.00 88.12 161 GLU A CA 1
ATOM 1285 C C . GLU A 1 161 ? 1.486 16.127 5.524 1.00 88.12 161 GLU A C 1
ATOM 1287 O O . GLU A 1 161 ? 2.219 15.493 6.287 1.00 88.12 161 GLU A O 1
ATOM 1292 N N . GLU A 1 162 ? 0.155 16.107 5.657 1.00 90.31 162 GLU A N 1
ATOM 1293 C CA . GLU A 1 162 ? -0.532 15.293 6.667 1.00 90.31 162 GLU A CA 1
ATOM 1294 C C . GLU A 1 162 ? -0.361 13.793 6.403 1.00 90.31 162 GLU A C 1
ATOM 1296 O O . GLU A 1 162 ? -0.145 13.011 7.338 1.00 90.31 162 GLU A O 1
ATOM 1301 N N . SER A 1 163 ? -0.438 13.389 5.131 1.00 90.25 163 SER A N 1
ATOM 1302 C CA . SER A 1 163 ? -0.170 12.013 4.716 1.00 90.25 163 SER A CA 1
ATOM 1303 C C . SER A 1 163 ? 1.270 11.624 5.050 1.00 90.25 163 SER A C 1
ATOM 1305 O O . SER A 1 163 ? 1.476 10.635 5.754 1.00 90.25 163 SER A O 1
ATOM 1307 N N . ASP A 1 164 ? 2.250 12.434 4.651 1.00 89.69 164 ASP A N 1
ATOM 1308 C CA . ASP A 1 164 ? 3.679 12.206 4.879 1.00 89.69 164 ASP A CA 1
ATOM 1309 C C . ASP A 1 164 ? 3.995 12.072 6.372 1.00 89.69 164 ASP A C 1
ATOM 1311 O O . ASP A 1 164 ? 4.674 11.127 6.790 1.00 89.69 164 ASP A O 1
ATOM 1315 N N . LEU A 1 165 ? 3.417 12.941 7.210 1.00 89.81 165 LEU A N 1
ATOM 1316 C CA . LEU A 1 165 ? 3.535 12.843 8.665 1.00 89.81 165 LEU A CA 1
ATOM 1317 C C . LEU A 1 165 ? 2.917 11.543 9.206 1.00 89.81 165 LEU A C 1
ATOM 1319 O O . LEU A 1 165 ? 3.504 10.881 10.069 1.00 89.81 165 LEU A O 1
ATOM 1323 N N . SER A 1 166 ? 1.750 11.135 8.693 1.00 91.38 166 SER A N 1
ATOM 1324 C CA . SER A 1 166 ? 1.129 9.859 9.071 1.00 91.38 166 SER A CA 1
ATOM 1325 C C . SER A 1 166 ? 1.988 8.661 8.659 1.00 91.38 166 SER A C 1
ATOM 1327 O O . SER A 1 166 ? 2.067 7.694 9.425 1.00 91.38 166 SER A O 1
ATOM 1329 N N . ILE A 1 167 ? 2.605 8.682 7.474 1.00 91.19 167 ILE A N 1
ATOM 1330 C CA . ILE A 1 167 ? 3.489 7.605 7.004 1.00 91.19 167 ILE A CA 1
ATOM 1331 C C . ILE A 1 167 ? 4.745 7.567 7.878 1.00 91.19 167 ILE A C 1
ATOM 1333 O O . ILE A 1 167 ? 5.092 6.500 8.380 1.00 91.19 167 ILE A O 1
ATOM 1337 N N . LYS A 1 168 ? 5.360 8.723 8.153 1.00 89.44 168 LYS A N 1
ATOM 1338 C CA . LYS A 1 168 ? 6.525 8.859 9.039 1.00 89.44 168 LYS A CA 1
ATOM 1339 C C . LYS A 1 168 ? 6.266 8.247 10.414 1.00 89.44 168 LYS A C 1
ATOM 1341 O O . LYS A 1 168 ? 7.027 7.397 10.873 1.00 89.44 168 LYS A O 1
ATOM 1346 N N . ASN A 1 169 ? 5.140 8.593 11.037 1.00 89.06 169 ASN A N 1
ATOM 1347 C CA . ASN A 1 169 ? 4.737 8.027 12.326 1.00 89.06 169 ASN A CA 1
ATOM 1348 C C . ASN A 1 169 ? 4.486 6.514 12.255 1.00 89.06 169 ASN A C 1
ATOM 1350 O O . ASN A 1 169 ? 4.901 5.775 13.149 1.00 89.06 169 ASN A O 1
ATOM 1354 N N . THR A 1 170 ? 3.829 6.047 11.189 1.00 90.12 170 THR A N 1
ATOM 1355 C CA . THR A 1 170 ? 3.583 4.613 10.961 1.00 90.12 170 THR A CA 1
ATOM 1356 C C . THR A 1 170 ? 4.897 3.849 10.846 1.00 90.12 170 THR A C 1
ATOM 1358 O O . THR A 1 170 ? 5.072 2.808 11.478 1.00 90.12 170 THR A O 1
ATOM 1361 N N . PHE A 1 171 ? 5.843 4.398 10.087 1.00 85.25 171 PHE A N 1
ATOM 1362 C CA . PHE A 1 171 ? 7.150 3.807 9.866 1.00 85.25 171 PHE A CA 1
ATOM 1363 C C . PHE A 1 171 ? 7.957 3.715 11.167 1.00 85.25 171 PHE A C 1
ATOM 1365 O O . PHE A 1 171 ? 8.483 2.648 11.487 1.00 85.25 171 PHE A O 1
ATOM 1372 N N . TYR A 1 172 ? 8.000 4.786 11.969 1.00 84.31 172 TYR A N 1
ATOM 1373 C CA . TYR A 1 172 ? 8.681 4.758 13.268 1.00 84.31 172 TYR A CA 1
ATOM 1374 C C . TYR A 1 172 ? 8.073 3.732 14.231 1.00 84.31 172 TYR A C 1
ATOM 1376 O O . TYR A 1 172 ? 8.818 3.012 14.896 1.00 84.31 172 TYR A O 1
ATOM 1384 N N . LYS A 1 173 ? 6.741 3.613 14.290 1.00 86.56 173 LYS A N 1
ATOM 1385 C CA . LYS A 1 173 ? 6.070 2.600 15.124 1.00 86.56 173 LYS A CA 1
ATOM 1386 C C . LYS A 1 173 ? 6.347 1.179 14.643 1.00 86.56 173 LYS A C 1
ATOM 1388 O O . LYS A 1 173 ? 6.706 0.322 15.445 1.00 86.56 173 LYS A O 1
ATOM 1393 N N . TYR A 1 174 ? 6.236 0.939 13.337 1.00 84.69 174 TYR A N 1
ATOM 1394 C CA . TYR A 1 174 ? 6.597 -0.341 12.724 1.00 84.69 174 TYR A CA 1
ATOM 1395 C C . TYR A 1 174 ? 8.032 -0.736 13.079 1.00 84.69 174 TYR A C 1
ATOM 1397 O O . TYR A 1 174 ? 8.298 -1.874 13.469 1.00 84.69 174 TYR A O 1
ATOM 1405 N N . TYR A 1 175 ? 8.953 0.222 12.993 1.00 78.50 175 TYR A N 1
ATOM 1406 C CA . TYR A 1 175 ? 10.341 0.026 13.373 1.00 78.50 175 TYR A CA 1
ATOM 1407 C C . TYR A 1 175 ? 10.465 -0.321 14.861 1.00 78.50 175 TYR A C 1
ATOM 1409 O O . TYR A 1 175 ? 11.062 -1.341 15.189 1.00 78.50 175 TYR A O 1
ATOM 1417 N N . GLN A 1 176 ? 9.856 0.443 15.770 1.00 80.56 176 GLN A N 1
ATOM 1418 C CA . GLN A 1 176 ? 9.872 0.129 17.206 1.00 80.56 176 GLN A CA 1
ATOM 1419 C C . GLN A 1 176 ? 9.388 -1.301 17.488 1.00 80.56 176 GLN A C 1
ATOM 1421 O O . GLN A 1 176 ? 10.061 -2.037 18.200 1.00 80.56 176 GLN A O 1
ATOM 1426 N N . ILE A 1 177 ? 8.287 -1.735 16.869 1.00 79.31 177 ILE A N 1
ATOM 1427 C CA . ILE A 1 177 ? 7.744 -3.090 17.052 1.00 79.31 177 ILE A CA 1
ATOM 1428 C C . ILE A 1 177 ? 8.718 -4.166 16.564 1.00 79.31 177 ILE A C 1
ATOM 1430 O O . ILE A 1 177 ? 8.864 -5.197 17.219 1.00 79.31 177 ILE A O 1
ATOM 1434 N N . ASN A 1 178 ? 9.379 -3.958 15.424 1.00 73.06 178 ASN A N 1
ATOM 1435 C CA . ASN A 1 178 ? 10.295 -4.964 14.887 1.00 73.06 178 ASN A CA 1
ATOM 1436 C C . ASN A 1 178 ? 11.658 -4.963 15.585 1.00 73.06 178 ASN A C 1
ATOM 1438 O O . ASN A 1 178 ? 12.177 -6.042 15.838 1.00 73.06 178 ASN A O 1
ATOM 1442 N N . ASN A 1 179 ? 12.196 -3.818 16.018 1.00 65.81 179 ASN A N 1
ATOM 1443 C CA . ASN A 1 179 ? 13.412 -3.845 16.842 1.00 65.81 179 ASN A CA 1
ATOM 1444 C C . ASN A 1 179 ? 13.144 -4.283 18.271 1.00 65.81 179 ASN A C 1
ATOM 1446 O O . ASN A 1 179 ? 14.068 -4.761 18.900 1.00 65.81 179 ASN A O 1
ATOM 1450 N N . LEU A 1 180 ? 11.925 -4.167 18.806 1.00 54.97 180 LEU A N 1
ATOM 1451 C CA . LEU A 1 180 ? 11.588 -4.833 20.070 1.00 54.97 180 LEU A CA 1
ATOM 1452 C C . LEU A 1 180 ? 11.641 -6.362 19.933 1.00 54.97 180 LEU A C 1
ATOM 1454 O O . LEU A 1 180 ? 11.862 -7.050 20.924 1.00 54.97 180 LEU A O 1
ATOM 1458 N N . LYS A 1 181 ? 11.481 -6.905 18.717 1.00 51.88 181 LYS A N 1
ATOM 1459 C CA . LYS A 1 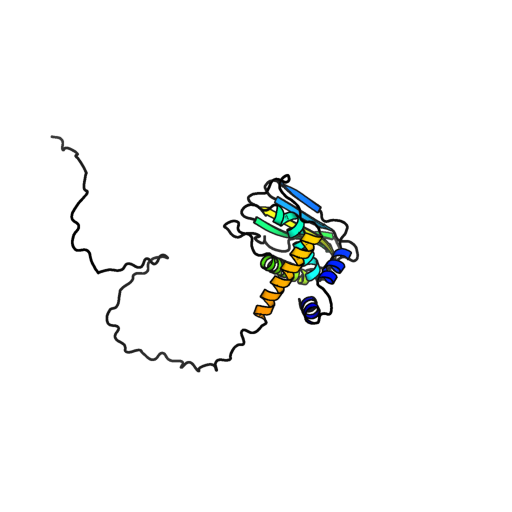181 ? 11.707 -8.335 18.455 1.00 51.88 181 LYS A CA 1
ATOM 1460 C C . LYS A 1 181 ? 13.199 -8.683 18.383 1.00 51.88 181 LYS A C 1
ATOM 1462 O O . LYS A 1 181 ? 13.558 -9.785 18.790 1.00 51.88 181 LYS A O 1
ATOM 1467 N N . ASP A 1 182 ? 14.047 -7.753 17.935 1.00 45.00 182 ASP A N 1
ATOM 1468 C CA . ASP A 1 182 ? 15.511 -7.923 17.854 1.00 45.00 182 ASP A CA 1
ATOM 1469 C C . ASP A 1 182 ? 16.251 -7.543 19.152 1.00 45.00 182 ASP A C 1
ATOM 1471 O O . ASP A 1 182 ? 17.312 -8.091 19.459 1.00 45.00 182 ASP A O 1
ATOM 1475 N N . ALA A 1 183 ? 15.676 -6.641 19.953 1.00 38.19 183 ALA A N 1
ATOM 1476 C CA . ALA A 1 183 ? 16.120 -6.256 21.284 1.00 38.19 183 ALA A CA 1
ATOM 1477 C C . ALA A 1 183 ? 15.749 -7.369 22.251 1.00 38.19 183 ALA A C 1
ATOM 1479 O O . ALA A 1 183 ? 14.808 -7.260 23.027 1.00 38.19 183 ALA A O 1
ATOM 1480 N N . SER A 1 184 ? 16.488 -8.467 22.136 1.00 40.88 184 SER A N 1
ATOM 1481 C CA . SER A 1 184 ? 16.689 -9.456 23.171 1.00 40.88 184 SER A CA 1
ATOM 1482 C C . SER A 1 184 ? 15.511 -9.551 24.165 1.00 40.88 184 SER A C 1
ATOM 1484 O O . SER A 1 184 ? 15.583 -9.062 25.295 1.00 40.88 184 SER A O 1
ATOM 1486 N N . TRP A 1 185 ? 14.550 -10.428 23.871 1.00 34.66 185 TRP A N 1
ATOM 1487 C CA . TRP A 1 185 ? 14.506 -11.551 24.799 1.00 34.66 185 TRP A CA 1
ATOM 1488 C C . TRP A 1 185 ? 15.887 -12.171 24.720 1.00 34.66 185 TRP A C 1
ATOM 1490 O O . TRP A 1 185 ? 16.170 -13.044 23.895 1.00 34.66 185 TRP A O 1
ATOM 1500 N N . SER A 1 186 ? 16.794 -11.620 25.536 1.00 37.84 186 SER A N 1
ATOM 1501 C CA . SER A 1 186 ? 17.973 -12.334 25.914 1.00 37.84 186 SER A CA 1
ATOM 1502 C C . SER A 1 186 ? 17.360 -13.638 26.372 1.00 37.84 186 SER A C 1
ATOM 1504 O O . SER A 1 186 ? 16.533 -13.711 27.286 1.00 37.84 186 SER A O 1
ATOM 1506 N N . LYS A 1 187 ? 17.688 -14.695 25.641 1.00 42.03 187 LYS A N 1
ATOM 1507 C CA . LYS A 1 187 ? 17.809 -15.977 26.283 1.00 42.03 187 LYS A CA 1
ATOM 1508 C C . LYS A 1 187 ? 18.818 -15.683 27.383 1.00 42.03 187 LYS A C 1
ATOM 1510 O O . LYS A 1 187 ? 20.017 -15.838 27.179 1.00 42.03 187 LYS A O 1
ATOM 1515 N N . ASN A 1 188 ? 18.333 -15.209 28.534 1.00 36.78 188 ASN A N 1
ATOM 1516 C CA . ASN A 1 188 ? 18.846 -15.659 29.795 1.00 36.78 188 ASN A CA 1
ATOM 1517 C C . ASN A 1 188 ? 18.869 -17.156 29.571 1.00 36.78 188 ASN A C 1
ATOM 1519 O O . ASN A 1 188 ? 17.830 -17.816 29.528 1.00 36.78 188 ASN A O 1
ATOM 1523 N N . GLN A 1 189 ? 20.055 -17.643 29.218 1.00 46.12 189 GLN A N 1
ATOM 1524 C CA . GLN A 1 189 ? 20.387 -19.034 29.294 1.00 46.12 189 GLN A CA 1
ATOM 1525 C C . GLN A 1 189 ? 20.226 -19.332 30.779 1.00 46.12 189 GLN A C 1
ATOM 1527 O O . GLN A 1 189 ? 21.187 -19.339 31.544 1.00 46.12 189 GLN A O 1
ATOM 1532 N N . THR A 1 190 ? 18.986 -19.537 31.219 1.00 47.19 190 THR A N 1
ATOM 1533 C CA . THR A 1 190 ? 18.721 -20.463 32.291 1.00 47.19 190 THR A CA 1
ATOM 1534 C C . THR A 1 190 ? 19.406 -21.720 31.806 1.00 47.19 190 THR A C 1
ATOM 1536 O O . THR A 1 190 ? 19.004 -22.322 30.806 1.00 47.19 190 THR A O 1
ATOM 1539 N N . LYS A 1 191 ? 20.566 -21.995 32.421 1.00 45.81 191 LYS A N 1
ATOM 1540 C CA . LYS A 1 191 ? 21.330 -23.229 32.261 1.00 45.81 191 LYS A CA 1
ATOM 1541 C C . LYS A 1 191 ? 20.309 -24.325 32.024 1.00 45.81 191 LYS A C 1
ATOM 1543 O O . LYS A 1 191 ? 19.442 -24.489 32.880 1.00 45.81 191 LYS A O 1
ATOM 1548 N N . LYS A 1 192 ? 20.352 -24.988 30.861 1.00 47.28 192 LYS A N 1
ATOM 1549 C CA . LYS A 1 192 ? 19.435 -26.089 30.556 1.00 47.28 192 LYS A CA 1
ATOM 1550 C C . LYS A 1 192 ? 19.451 -27.016 31.766 1.00 47.28 192 LYS A C 1
ATOM 1552 O O . LYS A 1 192 ? 20.446 -27.706 31.989 1.00 47.28 192 LYS A O 1
ATOM 1557 N N . ALA A 1 193 ? 18.395 -26.978 32.574 1.00 50.00 193 ALA A N 1
ATOM 1558 C CA . ALA A 1 193 ? 18.222 -27.958 33.618 1.00 50.00 193 ALA A CA 1
ATOM 1559 C C . ALA A 1 193 ? 18.143 -29.287 32.872 1.00 50.00 193 ALA A C 1
ATOM 1561 O O . ALA A 1 193 ? 17.336 -29.443 31.953 1.00 50.00 193 ALA A O 1
ATOM 1562 N N . ARG A 1 194 ? 19.063 -30.204 33.174 1.00 48.00 194 ARG A N 1
ATOM 1563 C CA . ARG A 1 194 ? 18.953 -31.578 32.696 1.00 48.00 194 ARG A CA 1
ATOM 1564 C C . ARG A 1 194 ? 17.662 -32.122 33.296 1.00 48.00 194 ARG A C 1
ATOM 1566 O O . ARG A 1 194 ? 17.618 -32.419 34.484 1.00 48.00 194 ARG A O 1
ATOM 1573 N N . TYR A 1 195 ? 16.607 -32.180 32.496 1.00 47.62 195 TYR A N 1
ATOM 1574 C CA . TYR A 1 195 ? 15.400 -32.892 32.874 1.00 47.62 195 TYR A CA 1
ATOM 1575 C C . TYR A 1 195 ? 15.752 -34.378 32.932 1.00 47.62 195 TYR A C 1
ATOM 1577 O O . TYR A 1 195 ? 16.269 -34.931 31.959 1.00 47.62 195 TYR A O 1
ATOM 1585 N N . ASN A 1 196 ? 15.512 -35.010 34.080 1.00 57.75 196 ASN A N 1
ATOM 1586 C CA . ASN A 1 196 ? 15.586 -36.461 34.184 1.00 57.75 196 ASN A CA 1
ATOM 1587 C C . ASN A 1 196 ? 14.554 -37.074 33.229 1.00 57.75 196 ASN A C 1
ATOM 1589 O O . ASN A 1 196 ? 13.392 -36.676 33.209 1.00 57.75 196 ASN A O 1
ATOM 1593 N N . THR A 1 197 ? 14.987 -38.048 32.434 1.00 46.53 197 THR A N 1
ATOM 1594 C CA . THR A 1 197 ? 14.215 -38.723 31.376 1.00 46.53 197 THR A CA 1
ATOM 1595 C C . THR A 1 197 ? 13.215 -39.759 31.898 1.00 46.53 197 THR A C 1
ATOM 1597 O O . THR A 1 197 ? 12.733 -40.591 31.134 1.00 46.53 197 THR A O 1
ATOM 1600 N N . TYR A 1 198 ? 12.876 -39.726 33.186 1.00 61.03 198 TYR A N 1
ATOM 1601 C CA . TYR A 1 198 ? 11.924 -40.651 33.790 1.00 61.03 198 TYR A CA 1
ATOM 1602 C C . TYR A 1 198 ? 10.982 -39.921 34.748 1.00 61.03 198 TYR A C 1
ATOM 1604 O O . TYR A 1 198 ? 11.389 -39.070 35.537 1.00 61.03 198 TYR A O 1
ATOM 1612 N N . ILE A 1 199 ? 9.701 -40.274 34.665 1.00 54.16 199 ILE A N 1
ATOM 1613 C CA . ILE A 1 199 ? 8.649 -39.762 35.539 1.00 54.16 199 ILE A CA 1
ATOM 1614 C C . ILE A 1 199 ? 8.781 -40.483 36.883 1.00 54.16 199 ILE A C 1
ATOM 1616 O O . ILE A 1 199 ? 8.553 -41.690 36.971 1.00 54.16 199 ILE A O 1
ATOM 1620 N N . THR A 1 200 ? 9.144 -39.764 37.943 1.00 56.84 200 THR A N 1
ATOM 1621 C CA . THR A 1 200 ? 9.003 -40.282 39.307 1.00 56.84 200 THR A CA 1
ATOM 1622 C C . THR A 1 200 ? 7.521 -40.403 39.635 1.00 56.84 200 THR A C 1
ATOM 1624 O O . THR A 1 200 ? 6.772 -39.433 39.539 1.00 56.84 200 THR A O 1
ATOM 1627 N N . LYS A 1 201 ? 7.095 -41.615 39.990 1.00 51.09 201 LYS A N 1
ATOM 1628 C CA . LYS A 1 201 ? 5.721 -41.926 40.375 1.00 51.09 201 LYS A CA 1
ATOM 1629 C C . LYS A 1 201 ? 5.387 -41.165 41.658 1.00 51.09 201 LYS A C 1
ATOM 1631 O O . LYS A 1 201 ? 5.957 -41.454 42.705 1.00 51.09 201 LYS A O 1
ATOM 1636 N N . ASP A 1 202 ? 4.485 -40.198 41.564 1.00 44.19 202 ASP A N 1
ATOM 1637 C CA . ASP A 1 202 ? 4.022 -39.441 42.720 1.00 44.19 202 ASP A CA 1
ATOM 1638 C C . ASP A 1 202 ? 3.035 -40.310 43.516 1.00 44.19 202 ASP A C 1
ATOM 1640 O O . ASP A 1 202 ? 1.945 -40.642 43.045 1.00 44.19 202 ASP A O 1
ATOM 1644 N N . THR A 1 203 ? 3.436 -40.767 44.703 1.00 54.09 203 THR A N 1
ATOM 1645 C CA . THR A 1 203 ? 2.603 -41.588 45.603 1.00 54.09 203 THR A CA 1
ATOM 1646 C C . THR A 1 203 ? 1.747 -40.732 46.533 1.00 54.09 203 THR A C 1
ATOM 1648 O O . THR A 1 203 ? 1.498 -41.104 47.679 1.00 54.09 203 THR A O 1
ATOM 1651 N N . GLN A 1 204 ? 1.274 -39.580 46.061 1.00 52.97 204 GLN A N 1
ATOM 1652 C CA . GLN A 1 204 ? 0.285 -38.803 46.794 1.00 52.97 204 GLN A CA 1
ATOM 1653 C C . GLN A 1 204 ? -1.125 -39.290 46.455 1.00 52.97 204 GLN A C 1
ATOM 1655 O O . GLN A 1 204 ? -1.661 -39.090 45.364 1.00 52.97 204 GLN A O 1
ATOM 1660 N N . VAL A 1 205 ? -1.743 -39.955 47.430 1.00 55.00 205 VAL A N 1
ATOM 1661 C CA . VAL A 1 205 ? -3.167 -40.285 47.403 1.00 55.00 205 VAL A CA 1
ATOM 1662 C C . VAL A 1 205 ? -3.951 -38.981 47.554 1.00 55.00 205 VAL A C 1
ATOM 1664 O O . VAL A 1 205 ? -4.132 -38.475 48.660 1.00 55.00 205 VAL A O 1
ATOM 1667 N N . LEU A 1 206 ? -4.416 -38.430 46.432 1.00 50.91 206 LEU A N 1
ATOM 1668 C CA . LEU A 1 206 ? -5.360 -37.312 46.401 1.00 50.91 206 LEU A CA 1
ATOM 1669 C C . LEU A 1 206 ? -6.647 -37.703 47.146 1.00 50.91 206 LEU A C 1
ATOM 1671 O O . LEU A 1 206 ? -7.463 -38.478 46.636 1.00 50.91 206 LEU A O 1
ATOM 1675 N N . LYS A 1 207 ? -6.830 -37.164 48.356 1.00 53.62 207 LYS A N 1
ATOM 1676 C CA . LYS A 1 207 ? -8.127 -37.143 49.039 1.00 53.62 207 LYS A CA 1
ATOM 1677 C C . LYS A 1 207 ? -9.021 -36.145 48.296 1.00 53.62 207 LYS A C 1
ATOM 1679 O O . LYS A 1 207 ? -8.658 -34.984 48.166 1.00 53.62 207 LYS A O 1
ATOM 1684 N N . ASN A 1 208 ? -10.171 -36.631 47.832 1.00 56.97 208 ASN A N 1
ATOM 1685 C CA . ASN A 1 208 ? -11.220 -35.933 47.074 1.00 56.97 208 ASN A CA 1
ATOM 1686 C C . ASN A 1 208 ? -10.929 -35.736 45.578 1.00 56.97 208 ASN A C 1
ATOM 1688 O O . ASN A 1 208 ? -10.468 -34.694 45.124 1.00 56.97 208 ASN A O 1
ATOM 1692 N N . LYS A 1 209 ? -11.279 -36.756 44.786 1.00 52.78 209 LYS A N 1
ATOM 1693 C CA . LYS A 1 209 ? -11.370 -36.654 43.325 1.00 52.78 209 LYS A CA 1
ATOM 1694 C C . LYS A 1 209 ? -12.760 -36.149 42.933 1.00 52.78 209 LYS A C 1
ATOM 1696 O O . LYS A 1 209 ? -13.721 -36.916 42.979 1.00 52.78 209 LYS A O 1
ATOM 1701 N N . THR A 1 210 ? -12.866 -34.893 42.512 1.00 51.34 210 THR A N 1
ATOM 1702 C CA . THR A 1 210 ? -14.051 -34.400 41.796 1.00 51.34 210 THR A CA 1
ATOM 1703 C C . THR A 1 210 ? -14.065 -35.030 40.404 1.00 51.34 210 THR A C 1
ATOM 1705 O O . THR A 1 210 ? -13.096 -34.908 39.654 1.00 51.34 210 THR A O 1
ATOM 1708 N N . LYS A 1 211 ? -15.133 -35.756 40.064 1.00 53.41 211 LYS A N 1
ATOM 1709 C CA . LYS A 1 211 ? -15.329 -36.316 38.720 1.00 53.41 211 LYS A CA 1
ATOM 1710 C C . LYS A 1 211 ? -15.839 -35.212 37.792 1.00 53.41 211 LYS A C 1
ATOM 1712 O O . LYS A 1 211 ? -16.773 -34.509 38.161 1.00 53.41 211 LYS A O 1
ATOM 1717 N N . PHE A 1 212 ? -15.272 -35.102 36.595 1.00 48.34 212 PHE A N 1
ATOM 1718 C CA . PHE A 1 212 ? -15.829 -34.308 35.500 1.00 48.34 212 PHE A CA 1
ATOM 1719 C C . PHE A 1 212 ? -16.000 -35.209 34.272 1.00 48.34 212 PHE A C 1
ATOM 1721 O O . PHE A 1 212 ? -15.182 -36.099 34.035 1.00 48.34 212 PHE A O 1
ATOM 1728 N N . MET A 1 213 ? -17.085 -35.013 33.525 1.00 41.84 213 MET A N 1
ATOM 1729 C CA . MET A 1 213 ? -17.285 -35.619 32.208 1.00 41.84 213 MET A CA 1
ATOM 1730 C C . MET A 1 213 ? -16.948 -34.584 31.143 1.00 41.84 213 MET A C 1
ATOM 1732 O O . MET A 1 213 ? -17.286 -33.413 31.288 1.00 41.84 213 MET A O 1
ATOM 1736 N N . VAL A 1 214 ? -16.285 -35.033 30.082 1.00 43.75 214 VAL A N 1
ATOM 1737 C CA . VAL A 1 214 ? -15.982 -34.222 28.905 1.00 43.75 214 VAL A CA 1
ATOM 1738 C C . VAL A 1 214 ? -16.853 -34.741 27.768 1.00 43.75 214 VAL A C 1
ATOM 1740 O O . VAL A 1 214 ? -16.693 -35.883 27.343 1.00 43.75 214 VAL A O 1
ATOM 1743 N N . ALA A 1 215 ? -17.772 -33.904 27.306 1.00 37.72 215 ALA A N 1
ATOM 1744 C CA . ALA A 1 215 ? -18.453 -34.028 26.026 1.00 37.72 215 ALA A CA 1
ATOM 1745 C C . ALA A 1 215 ? -18.409 -32.637 25.376 1.00 37.72 215 ALA A C 1
ATOM 1747 O O . ALA A 1 215 ? -18.608 -31.653 26.080 1.00 37.72 215 ALA A O 1
ATOM 1748 N N . ASP A 1 216 ? -18.030 -32.597 24.099 1.00 44.94 216 ASP A N 1
ATOM 1749 C CA . ASP A 1 216 ? -17.923 -31.463 23.170 1.00 44.94 216 ASP A CA 1
ATOM 1750 C C . ASP A 1 216 ? -17.936 -30.024 23.733 1.00 44.94 216 ASP A C 1
ATOM 1752 O O . ASP A 1 216 ? -18.946 -29.517 24.203 1.00 44.94 216 ASP A O 1
ATOM 1756 N N . LEU A 1 217 ? -16.768 -29.373 23.601 1.00 51.12 217 LEU A N 1
ATOM 1757 C CA . LEU A 1 217 ? -16.476 -27.928 23.604 1.00 51.12 217 LEU A CA 1
ATOM 1758 C C . LEU A 1 217 ? -17.488 -26.984 24.283 1.00 51.12 217 LEU A C 1
ATOM 1760 O O . LEU A 1 217 ? -17.900 -26.012 23.672 1.00 51.12 217 LEU A O 1
ATOM 1764 N N . GLU A 1 218 ? -17.788 -27.180 25.565 1.00 54.38 218 GLU A N 1
ATOM 1765 C CA . GLU A 1 218 ? -18.131 -26.092 26.491 1.00 54.38 218 GLU A CA 1
ATOM 1766 C C . GLU A 1 218 ? -17.973 -26.576 27.945 1.00 54.38 218 GLU A C 1
ATOM 1768 O O . GLU A 1 218 ? -18.673 -27.471 28.414 1.00 54.38 218 GLU A O 1
ATOM 1773 N N . THR A 1 219 ? -17.011 -26.006 28.681 1.00 47.41 219 THR A N 1
ATOM 1774 C CA . THR A 1 219 ? -16.769 -26.358 30.090 1.00 47.41 219 THR A CA 1
ATOM 1775 C C . THR A 1 219 ? -17.573 -25.430 30.995 1.00 47.41 219 THR A C 1
ATOM 1777 O O . THR A 1 219 ? -17.162 -24.297 31.239 1.00 47.41 219 THR A O 1
ATOM 1780 N N . ILE A 1 220 ? -18.691 -25.914 31.540 1.00 46.22 220 ILE A N 1
ATOM 1781 C CA . ILE A 1 220 ? -19.448 -25.212 32.587 1.00 46.22 220 ILE A CA 1
ATOM 1782 C C . ILE A 1 220 ? -19.006 -25.754 33.957 1.00 46.22 220 ILE A C 1
ATOM 1784 O O . ILE A 1 220 ? -19.279 -26.917 34.266 1.00 46.22 220 ILE A O 1
ATOM 1788 N N . PRO A 1 221 ? -18.333 -24.962 34.813 1.00 47.53 221 PRO A N 1
ATOM 1789 C CA . PRO A 1 221 ? -18.030 -25.391 36.170 1.00 47.53 221 PRO A CA 1
ATOM 1790 C C . PRO A 1 221 ? -19.291 -25.293 37.035 1.00 47.53 221 PRO A C 1
ATOM 1792 O O . PRO A 1 221 ? -19.759 -24.198 37.340 1.00 47.53 221 PRO A O 1
ATOM 1795 N N . TYR A 1 222 ? -19.827 -26.429 37.480 1.00 45.22 222 TYR A N 1
ATOM 1796 C CA . TYR A 1 222 ? -20.841 -26.454 38.533 1.00 45.22 222 TYR A CA 1
ATOM 1797 C C . TYR A 1 222 ? -20.184 -26.720 39.893 1.00 45.22 222 TYR A C 1
ATOM 1799 O O . TYR A 1 222 ? -19.392 -27.650 40.056 1.00 45.22 222 TYR A O 1
ATOM 1807 N N . LYS A 1 223 ? -20.516 -25.899 40.894 1.00 47.59 223 LYS A N 1
ATOM 1808 C CA . LYS A 1 223 ? -20.223 -26.198 42.300 1.00 47.59 223 LYS A CA 1
ATOM 1809 C C . LYS A 1 223 ? -21.405 -26.972 42.871 1.00 47.59 223 LYS A C 1
ATOM 1811 O O . LYS A 1 223 ? -22.524 -26.474 42.848 1.00 47.59 223 LYS A O 1
ATOM 1816 N N . ILE A 1 224 ? -21.158 -28.178 43.377 1.00 40.41 224 ILE A N 1
ATOM 1817 C CA . ILE A 1 224 ? -22.149 -28.928 44.153 1.00 40.41 224 ILE A CA 1
ATOM 1818 C C . ILE A 1 224 ? -21.795 -28.789 45.628 1.00 40.41 224 ILE A C 1
ATOM 1820 O O . ILE A 1 224 ? -20.713 -29.202 46.038 1.00 40.41 224 ILE A O 1
ATOM 1824 N N . GLY A 1 225 ? -22.754 -28.261 46.388 1.00 44.50 225 GLY A N 1
ATOM 1825 C CA . GLY A 1 225 ? -22.842 -28.423 47.834 1.00 44.50 225 GLY A CA 1
ATOM 1826 C C . GLY A 1 225 ? -22.205 -27.303 48.640 1.00 44.50 225 GLY A C 1
ATOM 1827 O O . GLY A 1 225 ? -21.086 -27.451 49.103 1.00 44.50 225 GLY A O 1
ATOM 1828 N N . GLU A 1 226 ? -22.953 -26.226 48.853 1.00 41.09 226 GLU A N 1
ATOM 1829 C CA . GLU A 1 226 ? -23.250 -25.745 50.206 1.00 41.09 226 GLU A CA 1
ATOM 1830 C C . GLU A 1 226 ? -24.428 -24.766 50.117 1.00 41.09 226 GLU A C 1
ATOM 1832 O O . GLU A 1 226 ? -24.347 -23.744 49.442 1.00 41.09 226 GLU A O 1
ATOM 1837 N N . ASN A 1 227 ? -25.508 -25.135 50.810 1.00 39.62 227 ASN A N 1
ATOM 1838 C CA . ASN A 1 227 ? -26.752 -24.397 51.052 1.00 39.62 227 ASN A CA 1
ATOM 1839 C C . ASN A 1 227 ? -27.790 -24.398 49.919 1.00 39.62 227 ASN A C 1
ATOM 1841 O O . ASN A 1 227 ? -27.699 -23.641 48.964 1.00 39.62 227 ASN A O 1
ATOM 1845 N N . ASP A 1 228 ? -28.805 -25.252 50.076 1.00 37.06 228 ASP A N 1
ATOM 1846 C CA . ASP A 1 228 ? -30.198 -24.790 50.141 1.00 37.06 228 ASP A CA 1
ATOM 1847 C C . ASP A 1 228 ? -31.076 -25.928 50.690 1.00 37.06 228 ASP A C 1
ATOM 1849 O O . ASP A 1 228 ? -31.673 -26.732 49.971 1.00 37.06 228 ASP A O 1
ATOM 1853 N N . GLU A 1 229 ? -31.147 -25.994 52.022 1.00 40.34 229 GLU A N 1
ATOM 1854 C CA . GLU A 1 229 ? -32.396 -26.391 52.660 1.00 40.34 229 GLU A CA 1
ATOM 1855 C C . GLU A 1 229 ? -33.479 -25.377 52.255 1.00 40.34 229 GLU A C 1
ATOM 1857 O O . GLU A 1 229 ? -33.259 -24.171 52.282 1.00 40.34 229 GLU A O 1
ATOM 1862 N N . ASN A 1 230 ? -34.675 -25.881 51.952 1.00 35.41 230 ASN A N 1
ATOM 1863 C CA . ASN A 1 230 ? -35.924 -25.132 51.792 1.00 35.41 230 ASN A CA 1
ATOM 1864 C C . ASN A 1 230 ? -36.056 -24.171 50.595 1.00 35.41 230 ASN A C 1
ATOM 1866 O O . ASN A 1 230 ? -35.862 -22.965 50.711 1.00 35.41 230 ASN A O 1
ATOM 1870 N N . LYS A 1 231 ? -36.715 -24.666 49.537 1.00 35.41 231 LYS A N 1
ATOM 1871 C CA . LYS A 1 231 ? -37.878 -23.968 48.956 1.00 35.41 231 LYS A CA 1
ATOM 1872 C C . LYS A 1 231 ? -38.871 -24.953 48.335 1.00 35.41 231 LYS A C 1
ATOM 1874 O O . LYS A 1 231 ? -38.674 -25.493 47.252 1.00 35.41 231 LYS A O 1
ATOM 1879 N N . ARG A 1 232 ? -39.963 -25.189 49.070 1.00 31.77 232 ARG A N 1
ATOM 1880 C CA . ARG A 1 232 ? -41.258 -25.605 48.513 1.00 31.77 232 ARG A CA 1
ATOM 1881 C C . ARG A 1 232 ? -41.865 -24.437 47.722 1.00 31.77 232 ARG A C 1
ATOM 1883 O O . ARG A 1 232 ? -41.572 -23.287 48.032 1.00 31.77 232 ARG A O 1
ATOM 1890 N N . HIS A 1 233 ? -42.807 -24.786 46.839 1.00 28.34 233 HIS A N 1
ATOM 1891 C CA . HIS A 1 233 ? -43.626 -23.938 45.953 1.00 28.34 233 HIS A CA 1
ATOM 1892 C C . HIS A 1 233 ? -42.881 -23.416 44.718 1.00 28.34 233 HIS A C 1
ATOM 1894 O O . HIS A 1 233 ? -41.786 -22.897 44.831 1.00 28.34 233 HIS A O 1
ATOM 1900 N N . SER A 1 234 ? -43.396 -23.511 43.494 1.00 28.53 234 SER A N 1
ATOM 1901 C CA . SER A 1 234 ? -44.743 -23.802 42.987 1.00 28.53 234 SER A CA 1
ATOM 1902 C C . SER A 1 234 ? -44.633 -23.960 41.469 1.00 28.53 234 SER A C 1
ATOM 1904 O O . SER A 1 234 ? -43.851 -23.226 40.885 1.00 28.53 234 SER A O 1
ATOM 1906 N N . GLU A 1 235 ? -45.428 -24.854 40.866 1.00 30.39 235 GLU A N 1
ATOM 1907 C CA . GLU A 1 235 ? -46.027 -24.760 39.512 1.00 30.39 235 GLU A CA 1
ATOM 1908 C C . GLU A 1 235 ? -46.159 -26.136 38.842 1.00 30.39 235 GLU A C 1
ATOM 1910 O O . GLU A 1 235 ? -45.275 -26.628 38.149 1.00 30.39 235 GLU A O 1
ATOM 1915 N N . ARG A 1 236 ? -47.344 -26.737 38.986 1.00 28.56 236 ARG A N 1
ATOM 1916 C CA . ARG A 1 236 ? -47.972 -27.485 37.893 1.00 28.56 236 ARG A CA 1
ATOM 1917 C C . ARG A 1 236 ? -49.428 -27.045 37.802 1.00 28.56 236 ARG A C 1
ATOM 1919 O O . ARG A 1 236 ? -50.299 -27.587 38.473 1.00 28.56 236 ARG A O 1
ATOM 1926 N N . LYS A 1 237 ? -49.674 -26.031 36.971 1.00 32.69 237 LYS A N 1
ATOM 1927 C CA . LYS A 1 237 ? -50.953 -25.888 36.275 1.00 32.69 237 LYS A CA 1
ATOM 1928 C C . LYS A 1 237 ? -50.915 -26.834 35.079 1.00 32.69 237 LYS A C 1
ATOM 1930 O O . LYS A 1 237 ? -50.084 -26.661 34.197 1.00 32.69 237 LYS A O 1
ATOM 1935 N N . ALA A 1 238 ? -51.842 -27.778 35.039 1.00 32.72 238 ALA A N 1
ATOM 1936 C CA . ALA A 1 238 ? -52.430 -28.251 33.795 1.00 32.72 238 ALA A CA 1
ATOM 1937 C C . ALA A 1 238 ? -53.846 -28.734 34.117 1.00 32.72 238 ALA A C 1
ATOM 1939 O O . ALA A 1 238 ? -54.053 -29.816 34.664 1.00 32.72 238 ALA A O 1
ATOM 1940 N N . CYS A 1 239 ? -54.810 -27.857 33.843 1.00 30.48 239 CYS A N 1
ATOM 1941 C CA . CYS A 1 239 ? -56.220 -28.192 33.772 1.00 30.48 239 CYS A CA 1
ATOM 1942 C C . CYS A 1 239 ? -56.452 -29.266 32.703 1.00 30.48 239 CYS A C 1
ATOM 1944 O O . CYS A 1 239 ? -56.014 -29.105 31.571 1.00 30.48 239 CYS A O 1
ATOM 1946 N N . GLY A 1 240 ? -57.219 -30.286 33.087 1.00 31.73 240 GLY A N 1
ATOM 1947 C CA . GLY A 1 240 ? -58.443 -30.696 32.404 1.00 31.73 240 GLY A CA 1
ATOM 1948 C C . GLY A 1 240 ? -58.332 -31.253 30.990 1.00 31.73 240 GLY A C 1
ATOM 1949 O O . GLY A 1 240 ? -58.262 -30.492 30.038 1.00 31.73 240 GLY A O 1
ATOM 1950 N N . LEU A 1 241 ? -58.553 -32.563 30.870 1.00 34.47 241 LEU A N 1
ATOM 1951 C CA . LEU A 1 241 ? -59.336 -33.153 29.785 1.00 34.47 241 LEU A CA 1
ATOM 1952 C C . LEU A 1 241 ? -60.153 -34.315 30.373 1.00 34.47 241 LEU A C 1
ATOM 1954 O O . LEU A 1 241 ? -59.612 -35.213 31.013 1.00 34.47 241 LEU A O 1
ATOM 1958 N N . ARG A 1 242 ? -61.478 -34.196 30.236 1.00 35.47 242 ARG A N 1
ATOM 1959 C CA . ARG A 1 242 ? -62.511 -35.136 30.691 1.00 35.47 242 ARG A CA 1
ATOM 1960 C C . ARG A 1 242 ? -62.449 -36.442 29.897 1.00 35.47 242 ARG A C 1
ATOM 1962 O O . ARG A 1 242 ? -62.266 -36.405 28.683 1.00 35.47 242 ARG A O 1
ATOM 1969 N N . SER A 1 243 ? -62.707 -37.552 30.579 1.00 33.53 243 SER A N 1
ATOM 1970 C CA . SER A 1 243 ? -63.137 -38.817 29.977 1.00 33.53 243 SER A CA 1
ATOM 1971 C C . SER A 1 243 ? -64.561 -38.679 29.417 1.00 33.53 243 SER A C 1
ATOM 1973 O O . SER A 1 243 ? -65.378 -38.018 30.067 1.00 33.53 243 SER A O 1
ATOM 1975 N N . PRO A 1 244 ? -64.889 -39.291 28.269 1.00 49.50 244 PRO A N 1
ATOM 1976 C CA . PRO A 1 244 ? -66.269 -39.537 27.887 1.00 49.50 244 PRO A CA 1
ATOM 1977 C C . PRO A 1 244 ? -66.765 -40.864 28.483 1.00 49.50 244 PRO A C 1
ATOM 1979 O O . PRO A 1 244 ? -65.991 -41.812 28.637 1.00 49.50 244 PRO A O 1
ATOM 1982 N N . GLU A 1 245 ? -68.047 -40.872 28.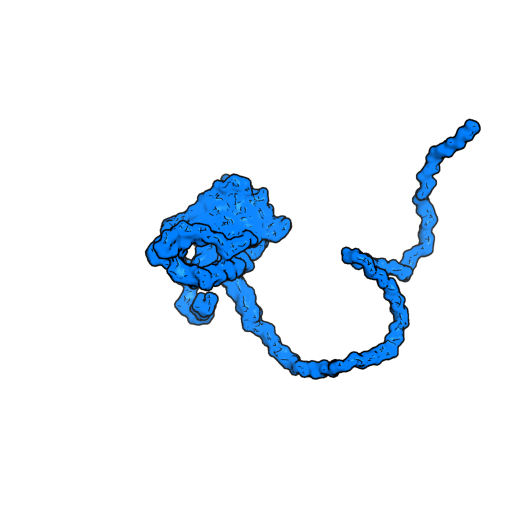840 1.00 40.00 245 GLU A N 1
ATOM 1983 C CA . GLU A 1 245 ? -68.885 -42.075 28.928 1.00 40.00 245 GLU A CA 1
ATOM 1984 C C . GLU A 1 245 ? -68.997 -42.769 27.563 1.00 40.00 245 GLU A C 1
ATOM 1986 O O . GLU A 1 245 ? -68.936 -42.056 26.530 1.00 40.00 245 GLU A O 1
#

Secondary structure (DSSP, 8-state):
-HHHHHHHHTTSS-HHHHHHHHHHHB-SS-EEEEETTTEEEEEEEB-SSPPPTT-HHHHHHHHHHHIIIIIGGGEEEEEEEEEEEEEE-SS-EEEEE-SSPEESB-TTSPBPPHHHHHHHHHHHHHHHHTTSTTSEEEEEEEEEEEEEE--TTTPPPPPHHHHHHHHHHHHHHHHHHHHHHHS-------------SS--------S--------SS----PPP-S---------------PPP-